Protein AF-A0A6A5AI79-F1 (afdb_monomer)

Secondary structure (DSSP, 8-state):
----HHHHHHHHHHTTT--HHHH--STTS-TT-SEEEE--S-HHHHHHHHHH-SS--EEEEEEEEESSHHHHHHHHHT-TTHHHHHT-TT--EEEEEEEES----HHHHHHHHHTTTTT----SPB-SSS-SEEEEEEEE--S-TT--S-SEEEEEEEEE-TTTTTT--S--EEEE-

Radius of gyration: 16.08 Å; Cα contacts (8 Å, |Δi|>4): 317; chains: 1; bounding box: 39×40×37 Å

Organism: Aphanomyces astaci (NCBI:txid112090)

InterPro domains:
  IPR059073 tRNA (guanine(10)-N(2))-methyltransferase TRMT11, N-terminal domain [PF25904] (3-163)

Structure (mmCIF, N/CA/C/O backbone):
data_AF-A0A6A5AI79-F1
#
_entry.id   AF-A0A6A5AI79-F1
#
loop_
_atom_site.group_PDB
_atom_site.id
_atom_site.type_symbol
_atom_site.label_atom_id
_atom_site.label_alt_id
_atom_site.label_comp_id
_atom_site.label_asym_id
_atom_site.label_entity_id
_atom_site.label_seq_id
_atom_site.pdbx_PDB_ins_code
_atom_site.Cartn_x
_atom_site.Cartn_y
_atom_site.Cartn_z
_atom_site.occupancy
_atom_site.B_iso_or_equiv
_atom_site.auth_seq_id
_atom_site.auth_comp_id
_atom_site.auth_asym_id
_atom_site.auth_atom_id
_atom_site.pdbx_PDB_model_num
ATOM 1 N N . MET A 1 1 ? 16.981 18.450 -12.333 1.00 40.75 1 MET A N 1
ATOM 2 C CA . MET A 1 1 ? 17.122 17.591 -11.1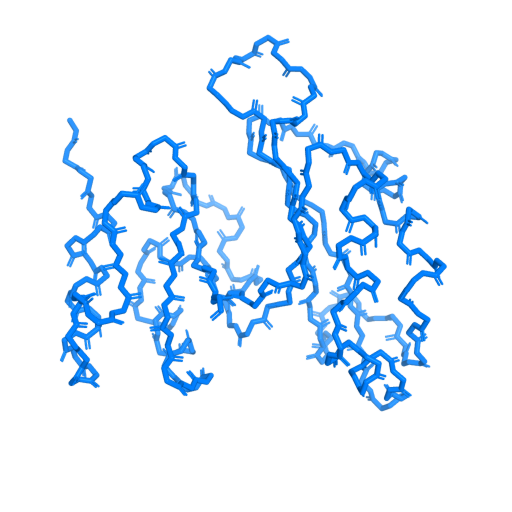39 1.00 40.75 1 MET A CA 1
ATOM 3 C C . MET A 1 1 ? 17.048 16.162 -11.648 1.00 40.75 1 MET A C 1
ATOM 5 O O . MET A 1 1 ? 16.046 15.839 -12.269 1.00 40.75 1 MET A O 1
ATOM 9 N N . GLN A 1 2 ? 18.131 15.382 -11.572 1.00 49.12 2 GLN A N 1
ATOM 10 C CA . GLN A 1 2 ? 18.089 13.986 -12.024 1.00 49.12 2 GLN A CA 1
ATOM 11 C C . GLN A 1 2 ? 17.173 13.206 -11.083 1.00 49.12 2 GLN A C 1
ATOM 13 O O . GLN A 1 2 ? 17.305 13.327 -9.865 1.00 49.12 2 GLN A O 1
ATOM 18 N N . ASP A 1 3 ? 16.222 12.463 -11.643 1.00 69.88 3 ASP A N 1
ATOM 19 C CA . ASP A 1 3 ? 15.373 11.589 -10.848 1.00 69.88 3 ASP A CA 1
ATOM 20 C C . ASP A 1 3 ? 16.131 10.285 -10.573 1.00 69.88 3 ASP A C 1
ATOM 22 O O . ASP A 1 3 ? 16.294 9.436 -11.453 1.00 69.88 3 ASP A O 1
ATOM 26 N N . PHE A 1 4 ? 16.649 10.169 -9.352 1.00 83.12 4 PHE A N 1
ATOM 27 C CA . PHE A 1 4 ? 17.461 9.039 -8.908 1.00 83.12 4 PHE A CA 1
ATOM 28 C C . PHE A 1 4 ? 16.636 7.793 -8.560 1.00 83.12 4 PHE A C 1
ATOM 30 O O . PHE A 1 4 ? 17.226 6.736 -8.342 1.00 83.12 4 PHE A O 1
ATOM 37 N N . ARG A 1 5 ? 15.294 7.873 -8.550 1.00 84.38 5 ARG A N 1
ATOM 38 C CA . ARG A 1 5 ? 14.442 6.746 -8.136 1.00 84.38 5 ARG A CA 1
ATOM 39 C C . ARG A 1 5 ? 14.540 5.559 -9.091 1.00 84.38 5 ARG A C 1
ATOM 41 O O . ARG A 1 5 ? 14.576 4.419 -8.651 1.00 84.38 5 ARG A O 1
ATOM 48 N N . PHE A 1 6 ? 14.605 5.830 -10.396 1.00 89.62 6 PHE A N 1
ATOM 49 C CA . PHE A 1 6 ? 14.650 4.780 -11.411 1.00 89.62 6 PHE A CA 1
ATOM 50 C C . PHE A 1 6 ? 16.031 4.137 -11.524 1.00 89.62 6 PHE A C 1
ATOM 52 O O . PHE A 1 6 ? 16.081 2.920 -11.450 1.00 89.62 6 PHE A O 1
ATOM 59 N N . PRO A 1 7 ? 17.148 4.891 -11.595 1.00 91.75 7 PRO A N 1
ATOM 60 C CA . PRO A 1 7 ? 18.471 4.273 -11.545 1.00 91.75 7 PRO A CA 1
ATOM 61 C C . PRO A 1 7 ? 18.710 3.431 -10.283 1.00 91.75 7 PRO A C 1
ATOM 63 O O . PRO A 1 7 ? 19.336 2.378 -10.367 1.00 91.75 7 PRO A O 1
ATOM 66 N N . GLU A 1 8 ? 18.211 3.866 -9.117 1.00 91.25 8 GLU A N 1
ATOM 67 C CA . GLU A 1 8 ? 18.287 3.051 -7.899 1.00 91.25 8 GLU A CA 1
ATOM 68 C C . GLU A 1 8 ? 17.444 1.776 -8.025 1.00 91.25 8 GLU A C 1
ATOM 70 O O . GLU A 1 8 ? 17.943 0.687 -7.744 1.00 91.25 8 GLU A O 1
ATOM 75 N N . LEU A 1 9 ? 16.189 1.893 -8.469 1.00 91.12 9 LEU A N 1
ATOM 76 C CA . LEU A 1 9 ? 15.311 0.740 -8.657 1.00 91.12 9 LEU A CA 1
ATOM 77 C C . LEU A 1 9 ? 15.890 -0.260 -9.671 1.00 91.12 9 LEU A C 1
ATOM 79 O O . LEU A 1 9 ? 15.908 -1.453 -9.385 1.00 91.12 9 LEU A O 1
ATOM 83 N N . ASP A 1 10 ? 16.424 0.216 -10.796 1.00 93.69 10 ASP A N 1
ATOM 84 C CA . ASP A 1 10 ? 17.074 -0.603 -11.825 1.00 93.69 10 ASP A CA 1
ATOM 85 C C . ASP A 1 10 ? 18.236 -1.409 -11.238 1.00 93.69 10 ASP A C 1
ATOM 87 O O . ASP A 1 10 ? 18.339 -2.621 -11.454 1.00 93.69 10 ASP A O 1
ATOM 91 N N . ALA A 1 11 ? 19.090 -0.754 -10.444 1.00 94.12 11 ALA A N 1
ATOM 92 C CA . ALA A 1 11 ? 20.205 -1.409 -9.773 1.00 94.12 11 ALA A CA 1
ATOM 93 C C . ALA A 1 11 ? 19.717 -2.484 -8.791 1.00 94.12 11 ALA A C 1
ATOM 95 O O . ALA A 1 11 ? 20.232 -3.602 -8.800 1.00 94.12 11 ALA A O 1
ATOM 96 N N . LEU A 1 12 ? 18.702 -2.179 -7.978 1.00 93.88 12 LEU A N 1
ATOM 97 C CA . LEU A 1 12 ? 18.151 -3.123 -7.007 1.00 93.88 12 LEU A CA 1
ATOM 98 C C . LEU A 1 12 ? 17.486 -4.332 -7.672 1.00 93.88 12 LEU A C 1
ATOM 100 O O . LEU A 1 12 ? 17.684 -5.447 -7.202 1.00 93.88 12 LEU A O 1
ATOM 104 N N . LEU A 1 13 ? 16.735 -4.133 -8.758 1.00 94.31 13 LEU A N 1
ATOM 105 C CA . LEU A 1 13 ? 16.108 -5.220 -9.516 1.00 94.31 13 LEU A CA 1
ATOM 106 C C . LEU A 1 13 ? 17.165 -6.118 -10.165 1.00 94.31 13 LEU A C 1
ATOM 108 O O . LEU A 1 13 ? 17.104 -7.340 -10.028 1.00 94.31 13 LEU A O 1
ATOM 112 N N . THR A 1 14 ? 18.190 -5.513 -10.769 1.00 95.38 14 THR A N 1
ATOM 113 C CA . THR A 1 14 ? 19.307 -6.248 -11.380 1.00 95.38 14 THR A CA 1
ATOM 114 C C . THR A 1 14 ? 20.063 -7.089 -10.347 1.00 95.38 14 THR A C 1
ATOM 116 O O . THR A 1 14 ? 20.453 -8.215 -10.638 1.00 95.38 14 THR A O 1
ATOM 119 N N . MET A 1 15 ? 20.228 -6.598 -9.111 1.00 95.31 15 MET A N 1
ATOM 120 C CA . MET A 1 15 ? 20.838 -7.367 -8.010 1.00 95.31 15 MET A CA 1
ATOM 121 C C . MET A 1 15 ? 20.043 -8.618 -7.605 1.00 95.31 15 MET A C 1
ATOM 123 O O . MET A 1 15 ? 20.565 -9.445 -6.858 1.00 95.31 15 MET A O 1
ATOM 127 N N . GLN A 1 16 ? 18.790 -8.737 -8.043 1.00 94.00 16 GLN A N 1
ATOM 128 C CA . GLN A 1 16 ? 17.923 -9.891 -7.807 1.00 94.00 16 GLN A CA 1
ATOM 129 C C . GLN A 1 16 ? 17.692 -10.717 -9.078 1.00 94.00 16 GLN A C 1
ATOM 131 O O . GLN A 1 16 ? 16.736 -11.488 -9.129 1.00 94.00 16 GLN A O 1
ATOM 136 N N . ASP A 1 17 ? 18.521 -10.515 -10.107 1.00 94.56 17 ASP A N 1
ATOM 137 C CA . ASP A 1 17 ? 18.395 -11.147 -11.424 1.00 94.56 17 ASP A CA 1
ATOM 138 C C . ASP A 1 17 ? 17.049 -10.849 -12.119 1.00 94.56 17 ASP A C 1
ATOM 140 O O . ASP A 1 17 ? 16.585 -11.607 -12.974 1.00 94.56 17 ASP A O 1
ATOM 144 N N . LEU A 1 18 ? 16.414 -9.722 -11.770 1.00 94.88 18 LEU A N 1
ATOM 145 C CA . LEU A 1 18 ? 15.199 -9.233 -12.414 1.00 94.88 18 LEU A CA 1
ATOM 146 C C . LEU A 1 18 ? 15.534 -8.184 -13.470 1.00 94.88 18 LEU A C 1
ATOM 148 O O . LEU A 1 18 ? 16.369 -7.303 -13.259 1.00 94.88 18 LEU A O 1
ATOM 152 N N . LYS A 1 19 ? 14.822 -8.241 -14.595 1.00 94.50 19 LYS A N 1
ATOM 153 C CA . LYS A 1 19 ? 14.905 -7.223 -15.639 1.00 94.50 19 LYS A CA 1
ATOM 154 C C . LYS A 1 19 ? 13.960 -6.064 -15.315 1.00 94.50 19 LYS A C 1
ATOM 156 O O . LYS A 1 19 ? 12.766 -6.315 -15.118 1.00 94.50 19 LYS A O 1
ATOM 161 N N . PRO A 1 20 ? 14.443 -4.811 -15.258 1.00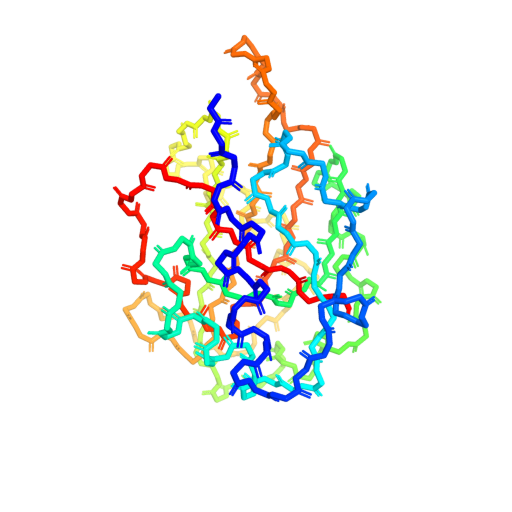 93.06 20 PRO A N 1
ATOM 162 C CA . PRO A 1 20 ? 13.594 -3.656 -14.977 1.00 93.06 20 PRO A CA 1
ATOM 163 C C . PRO A 1 20 ? 12.376 -3.535 -15.893 1.00 93.06 20 PRO A C 1
ATOM 165 O O . PRO A 1 20 ? 11.280 -3.259 -15.410 1.00 93.06 20 PRO A O 1
ATOM 168 N N . GLU A 1 21 ? 12.541 -3.824 -17.184 1.00 92.12 21 GLU A N 1
ATOM 169 C CA . GLU A 1 21 ? 11.471 -3.782 -18.184 1.00 92.12 21 GLU A CA 1
ATOM 170 C C . GLU A 1 21 ? 10.333 -4.783 -17.928 1.00 92.12 21 GLU A C 1
ATOM 172 O O . GLU A 1 21 ? 9.192 -4.516 -18.302 1.00 92.12 21 GLU A O 1
ATOM 177 N N . ASP A 1 22 ? 10.615 -5.895 -17.242 1.00 92.62 22 ASP A N 1
ATOM 178 C CA . ASP A 1 22 ? 9.606 -6.884 -16.842 1.00 92.62 22 ASP A CA 1
ATOM 179 C C . ASP A 1 22 ? 8.897 -6.478 -15.537 1.00 92.62 22 ASP A C 1
ATOM 181 O O . ASP A 1 22 ? 7.818 -6.985 -15.212 1.00 92.62 22 ASP A O 1
ATOM 185 N N . CYS A 1 23 ? 9.510 -5.567 -14.775 1.00 90.56 23 CYS A N 1
ATOM 186 C CA . CYS A 1 23 ? 9.051 -5.158 -13.455 1.00 90.56 23 CYS A CA 1
ATOM 187 C C . CYS A 1 23 ? 8.272 -3.844 -13.485 1.00 90.56 23 CYS A C 1
ATOM 189 O O . CYS A 1 23 ? 7.359 -3.679 -12.686 1.00 90.56 23 CYS A O 1
ATOM 191 N N . TYR A 1 24 ? 8.601 -2.882 -14.346 1.00 91.81 24 TYR A N 1
ATOM 192 C CA . TYR A 1 24 ? 7.862 -1.621 -14.404 1.00 91.81 24 TYR A CA 1
ATOM 193 C C . TYR A 1 24 ? 7.993 -0.917 -15.757 1.00 91.81 24 TYR A C 1
ATOM 195 O O . TYR A 1 24 ? 8.933 -1.134 -16.516 1.00 91.81 24 TYR A O 1
ATOM 203 N N . THR A 1 25 ? 7.066 0.001 -16.037 1.00 88.25 25 THR A N 1
ATOM 204 C CA . THR A 1 25 ? 7.140 0.895 -17.201 1.00 88.25 25 THR A CA 1
ATOM 205 C C . THR A 1 25 ? 7.160 2.353 -16.758 1.00 88.25 25 THR A C 1
ATOM 207 O O . THR A 1 25 ? 6.586 2.713 -15.730 1.00 88.25 25 THR A O 1
ATOM 210 N N . ARG A 1 26 ? 7.822 3.230 -17.522 1.00 84.62 26 ARG A N 1
ATOM 211 C CA . ARG A 1 26 ? 7.856 4.673 -17.211 1.00 84.62 26 ARG A CA 1
ATOM 212 C C . ARG A 1 26 ? 6.511 5.359 -17.451 1.00 84.62 26 ARG A C 1
ATOM 214 O O . ARG A 1 26 ? 6.211 6.339 -16.781 1.00 84.62 26 ARG A O 1
ATOM 221 N N . GLU A 1 27 ? 5.697 4.825 -18.357 1.00 85.25 27 GLU A N 1
ATOM 222 C CA . GLU A 1 27 ? 4.363 5.348 -18.679 1.00 85.25 27 GLU A CA 1
ATOM 223 C C . GLU A 1 27 ? 3.403 5.247 -17.488 1.00 85.25 27 GLU A C 1
ATOM 225 O O . GLU A 1 27 ? 2.703 6.206 -17.175 1.00 85.25 27 GLU A O 1
ATOM 230 N N . LEU A 1 28 ? 3.436 4.123 -16.763 1.00 81.00 28 LEU A N 1
ATOM 231 C CA . LEU A 1 28 ? 2.655 3.929 -15.535 1.00 81.00 28 LEU A CA 1
ATOM 232 C C . LEU A 1 28 ? 3.257 4.649 -14.321 1.00 81.00 28 LEU A C 1
ATOM 234 O O . LEU A 1 28 ? 2.652 4.683 -13.253 1.00 81.00 28 LEU A O 1
ATOM 238 N N . ASN A 1 29 ? 4.446 5.233 -14.476 1.00 83.94 29 ASN A N 1
ATOM 239 C CA . ASN A 1 29 ? 5.234 5.812 -13.398 1.00 83.94 29 ASN A CA 1
ATOM 240 C C . ASN A 1 29 ? 5.690 7.238 -13.735 1.00 83.94 29 ASN A C 1
ATOM 242 O O . ASN A 1 29 ? 6.898 7.502 -13.799 1.00 83.94 29 ASN A O 1
ATOM 246 N N . PRO A 1 30 ? 4.755 8.186 -13.928 1.00 81.56 30 PRO A N 1
ATOM 247 C CA . PRO A 1 30 ? 5.115 9.573 -14.189 1.00 81.56 30 PRO A CA 1
ATOM 248 C C . PRO A 1 30 ? 5.924 10.148 -13.021 1.00 81.56 30 PRO A C 1
ATOM 250 O O . PRO A 1 30 ? 5.715 9.785 -11.863 1.00 81.56 30 PRO A O 1
ATOM 253 N N . LEU A 1 31 ? 6.843 11.070 -13.319 1.00 76.94 31 LEU A N 1
ATOM 254 C CA . LEU A 1 31 ? 7.715 11.698 -12.310 1.00 76.94 31 LEU A CA 1
ATOM 255 C C . LEU A 1 31 ? 6.940 12.534 -11.283 1.00 76.94 31 LEU A C 1
ATOM 257 O O . LEU A 1 31 ? 7.437 12.788 -10.192 1.00 76.94 31 LEU A O 1
ATOM 261 N N . SER A 1 32 ? 5.727 12.965 -11.630 1.00 74.00 32 SER A N 1
ATOM 262 C CA . SER A 1 32 ? 4.826 13.665 -10.715 1.00 74.00 32 SER A CA 1
ATOM 263 C C . SER A 1 32 ? 4.225 12.746 -9.652 1.00 74.00 32 SER A C 1
ATOM 265 O O . SER A 1 32 ? 3.766 13.246 -8.632 1.00 74.00 32 SER A O 1
ATOM 267 N N . SER A 1 33 ? 4.217 11.426 -9.878 1.00 77.19 33 SER A N 1
ATOM 268 C CA . SER A 1 33 ? 3.672 10.462 -8.927 1.00 77.19 33 SER A CA 1
ATOM 269 C C . SER A 1 33 ? 4.708 10.141 -7.845 1.00 77.19 33 SER A C 1
ATOM 271 O O . SER A 1 33 ? 5.814 9.688 -8.169 1.00 77.19 33 SER A O 1
ATOM 273 N N . PRO A 1 34 ? 4.354 10.276 -6.556 1.00 74.06 34 PRO A N 1
ATOM 274 C CA . PRO A 1 34 ? 5.223 9.868 -5.455 1.00 74.06 34 PRO A CA 1
ATOM 275 C C . PRO A 1 34 ? 5.372 8.342 -5.354 1.00 74.06 34 PRO A C 1
ATOM 277 O O . PRO A 1 34 ? 6.251 7.858 -4.634 1.00 74.06 34 PRO A O 1
ATOM 280 N N . LEU A 1 35 ? 4.535 7.606 -6.089 1.00 82.75 35 LEU A N 1
ATOM 281 C CA . LEU A 1 35 ? 4.470 6.156 -6.119 1.00 82.75 35 LEU A CA 1
ATOM 282 C C . LEU A 1 35 ? 5.119 5.587 -7.379 1.00 82.75 35 LEU A C 1
ATOM 284 O O . LEU A 1 35 ? 5.086 6.214 -8.447 1.00 82.75 35 LEU A O 1
ATOM 288 N N . VAL A 1 36 ? 5.680 4.384 -7.247 1.00 87.06 36 VAL A N 1
ATOM 289 C CA . VAL A 1 36 ? 6.136 3.567 -8.376 1.00 87.06 36 VAL A CA 1
ATOM 290 C C . VAL A 1 36 ? 5.373 2.243 -8.393 1.00 87.06 36 VAL A C 1
ATOM 292 O O . VAL A 1 36 ? 5.529 1.413 -7.503 1.00 87.06 36 VAL A O 1
ATOM 295 N N . HIS A 1 37 ? 4.575 2.022 -9.425 1.00 88.19 37 HIS A N 1
ATOM 296 C CA . HIS A 1 37 ? 3.979 0.741 -9.763 1.00 88.19 37 HIS A CA 1
ATOM 297 C C . HIS A 1 37 ? 5.056 -0.222 -10.257 1.00 88.19 37 HIS A C 1
ATOM 299 O O . HIS A 1 37 ? 5.748 0.061 -11.240 1.00 88.19 37 HIS A O 1
ATOM 305 N N . VAL A 1 38 ? 5.173 -1.357 -9.578 1.00 90.19 38 VAL A N 1
ATOM 306 C CA . VAL A 1 38 ? 6.112 -2.434 -9.877 1.00 90.19 38 VAL A CA 1
ATOM 307 C C . VAL A 1 38 ? 5.386 -3.774 -9.872 1.00 90.19 38 VAL A C 1
ATOM 309 O O . VAL A 1 38 ? 4.477 -4.013 -9.088 1.00 90.19 38 VAL A O 1
ATOM 312 N N . LYS A 1 39 ? 5.826 -4.697 -10.711 1.00 90.31 39 LYS A N 1
ATOM 313 C CA . LYS A 1 39 ? 5.412 -6.090 -10.723 1.00 90.31 39 LYS A CA 1
ATOM 314 C C . LYS A 1 39 ? 6.571 -6.920 -10.202 1.00 90.31 39 LYS A C 1
ATOM 316 O O . LYS A 1 39 ? 7.633 -6.968 -10.812 1.00 90.31 39 LYS A O 1
ATOM 321 N N . LEU A 1 40 ? 6.366 -7.559 -9.054 1.00 90.31 40 LEU A N 1
ATOM 322 C CA . LEU A 1 40 ? 7.390 -8.370 -8.400 1.00 90.31 40 LEU A CA 1
ATOM 323 C C . LEU A 1 40 ? 6.961 -9.842 -8.345 1.00 90.31 40 LEU A C 1
ATOM 325 O O . LEU A 1 40 ? 5.785 -10.114 -8.077 1.00 90.31 40 LEU A O 1
ATOM 329 N N . PRO A 1 41 ? 7.889 -10.800 -8.535 1.00 88.19 41 PRO A N 1
ATOM 330 C CA . PRO A 1 41 ? 7.553 -12.225 -8.522 1.00 88.19 41 PRO A CA 1
ATOM 331 C C . PRO A 1 41 ? 7.106 -12.745 -7.151 1.00 88.19 41 PRO A C 1
ATOM 333 O O . PRO A 1 41 ? 6.335 -13.698 -7.072 1.00 88.19 41 PRO A O 1
ATOM 336 N N . SER A 1 42 ? 7.600 -12.155 -6.057 1.00 88.94 42 SER A N 1
ATOM 337 C CA . SER A 1 42 ? 7.274 -12.593 -4.696 1.00 88.94 42 SER A CA 1
ATOM 338 C C . SER A 1 42 ? 7.502 -11.501 -3.648 1.00 88.94 42 SER A C 1
ATOM 340 O O . SER A 1 42 ? 8.237 -10.538 -3.878 1.00 88.94 42 SER A O 1
ATOM 342 N N . GLU A 1 43 ? 6.933 -11.686 -2.453 1.00 87.50 43 GLU A N 1
ATOM 343 C CA . GLU A 1 43 ? 7.151 -10.789 -1.309 1.00 87.50 43 GLU A CA 1
ATOM 344 C C . GLU A 1 43 ? 8.621 -10.712 -0.868 1.00 87.50 43 GLU A C 1
ATOM 346 O O . GLU A 1 43 ? 9.056 -9.696 -0.328 1.00 87.50 43 GLU A O 1
ATOM 351 N N . THR A 1 44 ? 9.415 -11.759 -1.107 1.00 90.06 44 THR A N 1
ATOM 352 C CA . THR A 1 44 ? 10.855 -11.746 -0.807 1.00 90.06 44 THR A CA 1
ATOM 353 C C . THR A 1 44 ? 11.573 -10.656 -1.601 1.00 90.06 44 THR A C 1
ATOM 355 O O . THR A 1 44 ? 12.441 -9.972 -1.057 1.00 90.06 44 THR A O 1
ATOM 358 N N . HIS A 1 45 ? 11.163 -10.427 -2.854 1.00 91.25 45 HIS A N 1
ATOM 359 C CA . HIS A 1 45 ? 11.706 -9.344 -3.672 1.00 91.25 45 HIS A CA 1
ATOM 360 C C . HIS A 1 45 ? 11.302 -7.976 -3.117 1.00 91.25 45 HIS A C 1
ATOM 362 O O . HIS A 1 45 ? 12.158 -7.123 -2.904 1.00 91.25 45 HIS A O 1
ATOM 368 N N . ALA A 1 46 ? 10.031 -7.804 -2.747 1.00 89.94 46 ALA A N 1
ATOM 369 C CA . ALA A 1 46 ? 9.547 -6.586 -2.093 1.00 89.94 46 ALA A CA 1
ATOM 370 C C . ALA A 1 46 ? 10.338 -6.248 -0.812 1.00 89.94 46 ALA A C 1
ATOM 372 O O . ALA A 1 46 ? 10.751 -5.104 -0.600 1.00 89.94 46 ALA A O 1
ATOM 373 N N . LYS A 1 47 ? 10.610 -7.256 0.027 1.00 88.94 47 LYS A N 1
ATOM 374 C CA . LYS A 1 47 ? 11.410 -7.098 1.251 1.00 88.94 47 LYS A CA 1
ATOM 375 C C . LYS A 1 47 ? 12.845 -6.677 0.951 1.00 88.94 47 LYS A C 1
ATOM 377 O O . LYS A 1 47 ? 13.359 -5.796 1.637 1.00 88.94 47 LYS A O 1
ATOM 382 N N . PHE A 1 48 ? 13.471 -7.253 -0.073 1.00 90.81 48 PHE A N 1
ATOM 383 C CA . PHE A 1 48 ? 14.822 -6.872 -0.485 1.00 90.81 48 PHE A CA 1
ATOM 384 C C . PHE A 1 48 ? 14.895 -5.405 -0.921 1.00 90.81 48 PHE A C 1
ATOM 386 O O . PHE A 1 48 ? 15.754 -4.672 -0.425 1.00 90.81 48 PHE A O 1
ATOM 393 N N . LEU A 1 49 ? 13.959 -4.956 -1.769 1.00 89.81 49 LEU A N 1
ATOM 394 C CA . LEU A 1 49 ? 13.901 -3.564 -2.229 1.00 89.81 49 LEU A CA 1
ATOM 395 C C . LEU A 1 49 ? 13.805 -2.591 -1.051 1.00 89.81 49 LEU A C 1
ATOM 397 O O . LEU A 1 49 ? 14.572 -1.637 -0.972 1.00 89.81 49 LEU A O 1
ATOM 401 N N . SER A 1 50 ? 12.928 -2.872 -0.085 1.00 87.25 50 SER A N 1
ATOM 402 C CA . SER A 1 50 ? 12.789 -2.037 1.113 1.00 87.25 50 SER A CA 1
ATOM 403 C C . SER A 1 50 ? 14.018 -2.050 2.030 1.00 87.25 50 SER A C 1
ATOM 405 O O . SER A 1 50 ? 14.224 -1.089 2.769 1.00 87.25 50 SER A O 1
ATOM 407 N N . GLN A 1 51 ? 14.791 -3.136 2.066 1.00 86.94 51 GLN A N 1
ATOM 408 C CA . GLN A 1 51 ? 15.962 -3.253 2.942 1.00 86.94 51 GLN A CA 1
ATOM 409 C C . GLN A 1 51 ? 17.216 -2.603 2.352 1.00 86.94 51 GLN A C 1
ATOM 411 O O . GLN A 1 51 ? 18.101 -2.204 3.108 1.00 86.94 51 GLN A O 1
ATOM 416 N N . ARG A 1 52 ? 17.321 -2.553 1.021 1.00 87.56 52 ARG A N 1
ATOM 417 C CA . ARG A 1 52 ? 18.511 -2.079 0.302 1.00 87.56 52 ARG A CA 1
ATOM 418 C C . ARG A 1 52 ? 18.322 -0.711 -0.348 1.00 87.56 52 ARG A C 1
ATOM 420 O O . ARG A 1 52 ? 19.315 -0.017 -0.538 1.00 87.56 52 ARG A O 1
ATOM 427 N N . GLY A 1 53 ? 17.087 -0.330 -0.665 1.00 84.56 53 GLY A N 1
ATOM 428 C CA . GLY A 1 53 ? 16.769 0.970 -1.241 1.00 84.56 53 GLY A CA 1
ATOM 429 C C . GLY A 1 53 ? 16.850 2.093 -0.216 1.00 84.56 53 GLY A C 1
ATOM 430 O O . GLY A 1 53 ? 16.303 2.006 0.881 1.00 84.56 53 GLY A O 1
ATOM 431 N N . ILE A 1 54 ? 17.529 3.166 -0.597 1.00 82.56 54 ILE A N 1
ATOM 432 C CA . ILE A 1 54 ? 17.652 4.404 0.167 1.00 82.56 54 ILE A CA 1
ATOM 433 C C . ILE A 1 54 ? 16.438 5.300 -0.096 1.00 82.56 54 ILE A C 1
ATOM 435 O O . ILE A 1 54 ? 15.971 5.972 0.829 1.00 82.56 54 ILE A O 1
ATOM 439 N N . LEU A 1 55 ? 15.915 5.322 -1.330 1.00 80.94 55 LEU A N 1
ATOM 440 C CA . LEU A 1 55 ? 14.707 6.084 -1.671 1.00 80.94 55 LEU A CA 1
ATOM 441 C C . LEU A 1 55 ? 13.425 5.263 -1.465 1.00 80.94 55 LEU A C 1
ATOM 443 O O . LEU A 1 55 ? 12.358 5.842 -1.282 1.00 80.94 55 LEU A O 1
ATOM 447 N N . VAL A 1 56 ? 13.517 3.931 -1.411 1.00 82.19 56 VAL A N 1
ATOM 448 C CA . VAL A 1 56 ? 12.369 3.048 -1.146 1.00 82.19 56 VAL A CA 1
ATOM 449 C C . VAL A 1 56 ? 11.957 3.144 0.322 1.00 82.19 56 VAL A C 1
ATOM 451 O O . VAL A 1 56 ? 12.633 2.618 1.208 1.00 82.19 56 VAL A O 1
ATOM 454 N N . LYS A 1 57 ? 10.817 3.778 0.610 1.00 78.62 57 LYS A N 1
ATOM 455 C CA . LYS A 1 57 ? 10.314 3.863 1.986 1.00 78.62 57 LYS A CA 1
ATOM 456 C C . LYS A 1 57 ? 9.521 2.645 2.403 1.00 78.62 57 LYS A C 1
ATOM 458 O O . LYS A 1 57 ? 9.666 2.212 3.544 1.00 78.62 57 LYS A O 1
ATOM 463 N N . GLY A 1 58 ? 8.742 2.094 1.485 1.00 86.12 58 GLY A N 1
ATOM 464 C CA . GLY A 1 58 ? 7.981 0.878 1.689 1.00 86.12 58 GLY A CA 1
ATOM 465 C C . GLY A 1 58 ? 7.596 0.232 0.368 1.00 86.12 58 GLY A C 1
ATOM 466 O O . GLY A 1 58 ? 7.635 0.858 -0.693 1.00 86.12 58 GLY A O 1
ATOM 467 N N . VAL A 1 59 ? 7.237 -1.043 0.458 1.00 90.19 59 VAL A N 1
ATOM 468 C CA . VAL A 1 59 ? 6.634 -1.789 -0.643 1.00 90.19 59 VAL A CA 1
ATOM 469 C C . VAL A 1 59 ? 5.279 -2.281 -0.182 1.00 90.19 59 VAL A C 1
ATOM 471 O O . VAL A 1 59 ? 5.166 -2.894 0.883 1.00 90.19 59 VAL A O 1
ATOM 474 N N . TYR A 1 60 ? 4.266 -2.002 -0.987 1.00 91.25 60 TYR A N 1
ATOM 475 C CA . TYR A 1 60 ? 2.875 -2.234 -0.655 1.00 91.25 60 TYR A CA 1
ATOM 476 C C . TYR A 1 60 ? 2.195 -3.058 -1.735 1.00 91.25 60 TYR A C 1
ATOM 478 O O . TYR A 1 60 ? 2.540 -2.976 -2.908 1.00 91.25 60 TYR A O 1
ATOM 486 N N . GLU A 1 61 ? 1.205 -3.829 -1.329 1.00 91.50 61 GLU A N 1
ATOM 487 C CA . GLU A 1 61 ? 0.210 -4.433 -2.199 1.00 91.50 61 GLU A CA 1
ATOM 488 C C . GLU A 1 61 ? -1.006 -3.511 -2.271 1.00 91.50 61 GLU A C 1
ATOM 490 O O . GLU A 1 61 ? -1.453 -2.986 -1.246 1.00 91.50 61 GLU A O 1
ATOM 495 N N . VAL A 1 62 ? -1.521 -3.292 -3.479 1.00 91.94 62 VAL A N 1
ATOM 496 C CA . VAL A 1 62 ? -2.682 -2.427 -3.694 1.00 91.94 62 VAL A CA 1
ATOM 497 C C . VAL A 1 62 ? -3.950 -3.254 -3.568 1.00 91.94 62 VAL A C 1
ATOM 499 O O . VAL A 1 62 ? -4.183 -4.150 -4.369 1.00 91.94 62 VAL A O 1
ATOM 502 N N . TRP A 1 63 ? -4.784 -2.936 -2.580 1.00 94.31 63 TRP A N 1
ATOM 503 C CA . TRP A 1 63 ? -6.107 -3.558 -2.441 1.00 94.31 63 TRP A CA 1
ATOM 504 C C . TRP A 1 63 ? -7.187 -2.762 -3.167 1.00 94.31 63 TRP A C 1
ATOM 506 O O . TRP A 1 63 ? -8.202 -3.313 -3.567 1.00 94.31 63 TRP A O 1
ATOM 516 N N . GLY A 1 64 ? -6.978 -1.462 -3.360 1.00 93.56 64 GLY A N 1
ATOM 517 C CA . GLY A 1 64 ? -7.890 -0.649 -4.149 1.00 93.56 64 GLY A CA 1
ATOM 518 C C . GLY A 1 64 ? -7.380 0.763 -4.380 1.00 93.56 64 GLY A C 1
ATOM 519 O O . GLY A 1 64 ? -6.477 1.244 -3.687 1.00 93.56 64 GLY A O 1
ATOM 520 N N . HIS A 1 65 ? -7.979 1.433 -5.361 1.00 93.88 65 HIS A N 1
ATOM 521 C CA . HIS A 1 65 ? -7.720 2.837 -5.660 1.00 93.88 65 HIS A CA 1
ATOM 522 C C . HIS A 1 65 ? -8.999 3.555 -6.111 1.00 93.88 65 HIS A C 1
ATOM 524 O O . HIS A 1 65 ? -9.895 2.954 -6.697 1.00 93.88 65 HIS A O 1
ATOM 530 N N . GLY A 1 66 ? -9.081 4.865 -5.888 1.00 93.69 66 GLY A N 1
ATOM 531 C CA . GLY A 1 66 ? -10.235 5.664 -6.297 1.00 93.69 66 GLY A CA 1
ATOM 532 C C . GLY A 1 66 ? -9.956 7.163 -6.285 1.00 93.69 66 GLY A C 1
ATOM 533 O O . GLY A 1 66 ? -8.990 7.621 -5.686 1.00 93.69 66 GLY A O 1
ATOM 534 N N . HIS A 1 67 ? -10.819 7.934 -6.947 1.00 92.94 67 HIS A N 1
ATOM 535 C CA . HIS A 1 67 ? -10.784 9.407 -6.913 1.00 92.94 67 HIS A CA 1
ATOM 536 C C . HIS A 1 67 ? -11.633 9.976 -5.759 1.00 92.94 67 HIS A C 1
ATOM 538 O O . HIS A 1 67 ? -11.571 11.160 -5.449 1.00 92.94 67 HIS A O 1
ATOM 544 N N . THR A 1 68 ? -12.447 9.133 -5.119 1.00 94.62 68 THR A N 1
ATOM 545 C CA . THR A 1 68 ? -13.268 9.459 -3.949 1.00 94.62 68 THR A CA 1
ATOM 546 C C . THR A 1 68 ? -13.229 8.296 -2.963 1.00 94.62 68 THR A C 1
ATOM 548 O O . THR A 1 68 ? -12.944 7.161 -3.349 1.00 94.62 68 THR A O 1
ATOM 551 N N . TYR A 1 69 ? -13.554 8.556 -1.693 1.00 95.25 69 TYR A N 1
ATOM 552 C CA . TYR A 1 69 ? -13.642 7.494 -0.686 1.00 95.25 69 TYR A CA 1
ATOM 553 C C . TYR A 1 69 ? -14.689 6.436 -1.035 1.00 95.25 69 TYR A C 1
ATOM 555 O O . TYR A 1 69 ? -14.425 5.260 -0.831 1.00 95.25 69 TYR A O 1
ATOM 563 N N . ALA A 1 70 ? -15.829 6.825 -1.614 1.00 96.06 70 ALA A N 1
ATOM 564 C CA . ALA A 1 70 ? -16.850 5.873 -2.049 1.00 96.06 70 ALA A CA 1
ATOM 565 C C . ALA A 1 70 ? -16.307 4.908 -3.117 1.00 96.06 70 ALA A C 1
ATOM 567 O O . ALA A 1 70 ? -16.372 3.697 -2.936 1.00 96.06 70 ALA A O 1
ATOM 568 N N . ALA A 1 71 ? -15.673 5.440 -4.170 1.00 96.75 71 ALA A N 1
ATOM 569 C CA . ALA A 1 71 ? -15.078 4.618 -5.225 1.00 96.75 71 ALA A CA 1
ATOM 570 C C . ALA A 1 71 ? -13.928 3.740 -4.701 1.00 96.75 71 ALA A C 1
ATOM 572 O O . ALA A 1 71 ? -13.766 2.600 -5.128 1.00 96.75 71 ALA A O 1
ATOM 573 N N . LEU A 1 72 ? -13.130 4.254 -3.759 1.00 96.94 72 LEU A N 1
ATOM 574 C CA . LEU A 1 72 ? -12.071 3.472 -3.128 1.00 96.94 72 LEU A CA 1
ATOM 575 C C . LEU A 1 72 ? -12.640 2.326 -2.280 1.00 96.94 72 LEU A C 1
ATOM 577 O O . LEU A 1 72 ? -12.118 1.219 -2.341 1.00 96.94 72 LEU A O 1
ATOM 581 N N . VAL A 1 73 ? -13.695 2.572 -1.504 1.00 97.19 73 VAL A N 1
ATOM 582 C CA . VAL A 1 73 ? -14.357 1.545 -0.686 1.00 97.19 73 VAL A CA 1
ATOM 583 C C . VAL A 1 73 ? -14.922 0.433 -1.569 1.00 97.19 73 VAL A C 1
ATOM 585 O O . VAL A 1 73 ? -14.681 -0.731 -1.270 1.00 97.19 73 VAL A O 1
ATOM 588 N N . GLU A 1 74 ? -15.580 0.769 -2.681 1.00 96.88 74 GLU A N 1
ATOM 589 C CA . GLU A 1 74 ? -16.047 -0.218 -3.668 1.00 96.88 74 GLU A CA 1
ATOM 590 C C . GLU A 1 74 ? -14.884 -1.015 -4.277 1.00 96.88 74 GLU A C 1
ATOM 592 O O . GLU A 1 74 ? -14.948 -2.240 -4.373 1.00 96.88 74 GLU A O 1
ATOM 597 N N . SER A 1 75 ? -13.791 -0.336 -4.643 1.00 96.81 75 SER A N 1
ATOM 598 C CA . SER A 1 75 ? -12.595 -0.995 -5.178 1.00 96.81 75 SER A CA 1
ATOM 599 C C . SER A 1 75 ? -11.966 -1.960 -4.174 1.00 96.81 75 SER A C 1
ATOM 601 O O . SER A 1 75 ? -11.521 -3.029 -4.580 1.00 96.81 75 SER A O 1
ATOM 603 N N . VAL A 1 76 ? -11.914 -1.591 -2.891 1.00 96.50 76 VAL A N 1
ATOM 604 C CA . VAL A 1 76 ? -11.416 -2.463 -1.820 1.00 96.50 76 VAL A CA 1
ATOM 605 C C . VAL A 1 76 ? -12.370 -3.626 -1.593 1.00 96.50 76 VAL A C 1
ATOM 607 O O . VAL A 1 76 ? -11.910 -4.745 -1.399 1.00 96.50 76 VAL A O 1
ATOM 610 N N . ASP A 1 77 ? -13.683 -3.402 -1.639 1.00 95.56 77 ASP A N 1
ATOM 611 C CA . ASP A 1 77 ? -14.652 -4.475 -1.424 1.00 95.56 77 ASP A CA 1
ATOM 612 C C . ASP A 1 77 ? -14.590 -5.554 -2.521 1.00 95.56 77 ASP A C 1
ATOM 614 O O . ASP A 1 77 ? -14.766 -6.740 -2.253 1.00 95.56 77 ASP A O 1
ATOM 618 N N . ALA A 1 78 ? -14.239 -5.162 -3.747 1.00 95.19 78 ALA A N 1
ATOM 619 C CA . ALA A 1 78 ? -14.045 -6.079 -4.867 1.00 95.19 78 ALA A CA 1
ATOM 620 C C . ALA A 1 78 ? -12.729 -6.888 -4.812 1.00 95.19 78 ALA A C 1
ATOM 622 O O . ALA A 1 78 ? -12.532 -7.789 -5.634 1.00 95.19 78 ALA A O 1
ATOM 623 N N . PHE A 1 79 ? -11.811 -6.591 -3.884 1.00 94.25 79 PHE A N 1
ATOM 624 C CA . PHE A 1 79 ? -10.524 -7.283 -3.790 1.00 94.25 79 PHE A CA 1
ATOM 625 C C . PHE A 1 79 ? -10.681 -8.678 -3.170 1.00 94.25 79 PHE A C 1
ATOM 627 O O . PHE A 1 79 ? -10.772 -8.831 -1.953 1.00 94.25 79 PHE A O 1
ATOM 634 N N . ALA A 1 80 ? -10.680 -9.708 -4.020 1.00 88.56 80 ALA A N 1
ATOM 635 C CA . ALA A 1 80 ? -11.024 -11.085 -3.653 1.00 88.56 80 ALA A CA 1
ATOM 636 C C . ALA A 1 80 ? -10.160 -11.697 -2.532 1.00 88.56 80 ALA A C 1
ATOM 638 O O . ALA A 1 80 ? -10.631 -12.544 -1.778 1.00 88.56 80 ALA A O 1
ATOM 639 N N . GLU A 1 81 ? -8.896 -11.287 -2.407 1.00 88.75 81 GLU A N 1
ATOM 640 C CA . GLU A 1 81 ? -7.966 -11.865 -1.428 1.00 88.75 81 GLU A CA 1
ATOM 641 C C . GLU A 1 81 ? -8.070 -11.213 -0.036 1.00 88.75 81 GLU A C 1
ATOM 643 O O . GLU A 1 81 ? -7.467 -11.717 0.917 1.00 88.75 81 GLU A O 1
ATOM 648 N N . LYS A 1 82 ? -8.854 -10.129 0.134 1.00 93.38 82 LYS A N 1
ATOM 649 C CA . LYS A 1 82 ? -8.966 -9.445 1.439 1.00 93.38 82 LYS A CA 1
ATOM 650 C C . LYS A 1 82 ? -9.554 -10.350 2.510 1.00 93.38 82 LYS A C 1
ATOM 652 O O . LYS A 1 82 ? -9.102 -10.296 3.650 1.00 93.38 82 LYS A O 1
ATOM 657 N N . ASP A 1 83 ? -10.547 -11.171 2.162 1.00 92.06 83 ASP A N 1
ATOM 658 C CA . ASP A 1 83 ? -11.378 -11.865 3.149 1.00 92.06 83 ASP A CA 1
ATOM 659 C C . ASP A 1 83 ? -10.566 -12.879 3.961 1.00 92.06 83 ASP A C 1
ATOM 661 O O . ASP A 1 83 ? -10.759 -12.996 5.172 1.00 92.06 83 ASP A O 1
ATOM 665 N N . ALA A 1 84 ? -9.588 -13.536 3.327 1.00 91.81 84 ALA A N 1
ATOM 666 C CA . ALA A 1 84 ? -8.652 -14.432 4.003 1.00 91.81 84 ALA A CA 1
ATOM 667 C C . ALA A 1 84 ? -7.765 -13.695 5.021 1.00 91.81 84 ALA A C 1
ATOM 669 O O . ALA A 1 84 ? -7.451 -14.240 6.074 1.00 91.81 84 ALA A O 1
ATOM 670 N N . VAL A 1 85 ? -7.381 -12.451 4.721 1.00 92.75 85 VAL A N 1
ATOM 671 C CA . VAL A 1 85 ? -6.503 -11.640 5.575 1.00 92.75 85 VAL A CA 1
ATOM 672 C C . VAL A 1 85 ? -7.282 -10.984 6.715 1.00 92.75 85 VAL A C 1
ATOM 674 O O . VAL A 1 85 ? -6.821 -10.996 7.853 1.00 92.75 85 VAL A O 1
ATOM 677 N N . VAL A 1 86 ? -8.455 -10.406 6.438 1.00 93.12 86 VAL A N 1
ATOM 678 C CA . VAL A 1 86 ? -9.244 -9.691 7.459 1.00 93.12 86 VAL A CA 1
ATOM 679 C C . VAL A 1 86 ? -9.920 -10.644 8.445 1.00 93.12 86 VAL A C 1
ATOM 681 O O . VAL A 1 86 ? -10.090 -10.287 9.608 1.00 93.12 86 VAL A O 1
ATOM 684 N N . SER A 1 87 ? -10.271 -11.860 8.021 1.00 93.88 87 SER A N 1
ATOM 685 C CA . SER A 1 87 ? -10.974 -12.826 8.878 1.00 93.88 87 SER A CA 1
ATOM 686 C C . SER A 1 87 ? -10.050 -13.591 9.835 1.00 93.88 87 SER A C 1
ATOM 688 O O . SER A 1 87 ? -10.540 -14.296 10.718 1.00 93.88 87 SER A O 1
ATOM 690 N N . ASP A 1 88 ? -8.727 -13.478 9.690 1.00 95.44 88 ASP A N 1
ATOM 691 C CA . ASP A 1 88 ? -7.774 -14.164 10.562 1.00 95.44 88 ASP A CA 1
ATOM 692 C C . ASP A 1 88 ? -7.635 -13.439 11.911 1.00 95.44 88 ASP A C 1
ATOM 694 O O . ASP A 1 88 ? -6.972 -12.408 12.046 1.00 95.44 88 ASP A O 1
ATOM 698 N N . ALA A 1 89 ? -8.252 -14.013 12.944 1.00 95.50 89 ALA A N 1
ATOM 699 C CA . ALA A 1 89 ? -8.235 -13.472 14.300 1.00 95.50 89 ALA A CA 1
ATOM 700 C C . ALA A 1 89 ? -6.853 -13.518 14.981 1.00 95.50 89 ALA A C 1
ATOM 702 O O . ALA A 1 89 ? -6.652 -12.858 16.002 1.00 95.50 89 ALA A O 1
ATOM 703 N N . SER A 1 90 ? -5.898 -14.288 14.446 1.00 95.81 90 SER A N 1
ATOM 704 C CA . SER A 1 90 ? -4.535 -14.361 14.982 1.00 95.81 90 SER A CA 1
ATOM 705 C C . SER A 1 90 ? -3.666 -13.170 14.567 1.00 95.81 90 SER A C 1
ATOM 707 O O . SER A 1 90 ? -2.647 -12.893 15.206 1.00 95.81 90 SER A O 1
ATOM 709 N N . LEU A 1 91 ? -4.072 -12.437 13.524 1.00 95.31 91 LEU A N 1
ATOM 710 C CA . LEU A 1 91 ? -3.303 -11.336 12.962 1.00 95.31 91 LEU A CA 1
ATOM 711 C C . LEU A 1 91 ? -3.708 -10.009 13.601 1.00 95.31 91 LEU A C 1
ATOM 713 O O . LEU A 1 91 ? -4.796 -9.481 13.374 1.00 95.31 91 LEU A O 1
ATOM 717 N N . SER A 1 92 ? -2.799 -9.424 14.379 1.00 96.69 92 SER A N 1
ATOM 718 C CA . SER A 1 92 ? -2.969 -8.048 14.837 1.00 96.69 92 SER A CA 1
ATOM 719 C C . SER A 1 92 ? -2.760 -7.059 13.693 1.00 96.69 92 SER A C 1
ATOM 721 O O . SER A 1 92 ? -1.943 -7.292 12.798 1.00 96.69 92 SER A O 1
ATOM 723 N N . TRP A 1 93 ? -3.471 -5.935 13.709 1.00 96.25 93 TRP A N 1
ATOM 724 C CA . TRP A 1 93 ? -3.453 -5.000 12.585 1.00 96.25 93 TRP A CA 1
ATOM 725 C C . TRP A 1 93 ? -3.506 -3.532 13.008 1.00 96.25 93 TRP A C 1
ATOM 727 O O . TRP A 1 93 ? -3.915 -3.186 14.116 1.00 96.25 93 TRP A O 1
ATOM 737 N N . LYS A 1 94 ? -3.103 -2.648 12.090 1.00 94.94 94 LYS A N 1
ATOM 738 C CA . LYS A 1 94 ? -3.382 -1.208 12.163 1.00 94.94 94 LYS A CA 1
ATOM 739 C C . LYS A 1 94 ? -3.609 -0.614 10.782 1.00 94.94 94 LYS A C 1
ATOM 741 O O . LYS A 1 94 ? -3.025 -1.077 9.804 1.00 94.94 94 LYS A O 1
ATOM 746 N N . ILE A 1 95 ? -4.383 0.468 10.729 1.00 95.31 95 ILE A N 1
ATOM 747 C CA . ILE A 1 95 ? -4.534 1.305 9.534 1.00 95.31 95 ILE A CA 1
ATOM 748 C C . ILE A 1 95 ? -3.901 2.668 9.804 1.00 95.31 95 ILE A C 1
ATOM 750 O O . ILE A 1 95 ? -4.316 3.416 10.695 1.00 95.31 95 ILE A O 1
ATOM 754 N N . GLN A 1 96 ? -2.891 2.998 9.013 1.00 93.19 96 GLN A N 1
ATOM 755 C CA . GLN A 1 96 ? -2.287 4.319 8.965 1.00 93.19 96 GLN A CA 1
ATOM 756 C C . GLN A 1 96 ? -2.960 5.160 7.884 1.00 93.19 96 GLN A C 1
ATOM 758 O O . GLN A 1 96 ? -3.538 4.633 6.937 1.00 93.19 96 GLN A O 1
ATOM 763 N N . VAL A 1 97 ? -2.877 6.476 8.036 1.00 92.62 97 VAL A N 1
ATOM 764 C CA . VAL A 1 97 ? -3.350 7.433 7.036 1.00 92.62 97 VAL A CA 1
ATOM 765 C C . VAL A 1 97 ? -2.217 8.415 6.778 1.00 92.62 97 VAL A C 1
ATOM 767 O O . VAL A 1 97 ? -1.593 8.892 7.733 1.00 92.62 97 VAL A O 1
ATOM 770 N N . ASP A 1 98 ? -1.923 8.671 5.511 1.00 89.62 98 ASP A N 1
ATOM 771 C CA . ASP A 1 98 ? -0.938 9.663 5.089 1.00 89.62 98 ASP A CA 1
ATOM 772 C C . ASP A 1 98 ? -1.417 10.396 3.833 1.00 89.62 98 ASP A C 1
ATOM 774 O O . ASP A 1 98 ? -2.263 9.890 3.092 1.00 89.62 98 ASP A O 1
ATOM 778 N N . ALA A 1 99 ? -0.884 11.594 3.610 1.00 87.56 99 ALA A N 1
ATOM 779 C CA . ALA A 1 99 ? -1.228 12.420 2.461 1.00 87.56 99 ALA A CA 1
ATOM 780 C C . ALA A 1 99 ? 0.017 13.070 1.849 1.00 87.56 99 ALA A C 1
ATOM 782 O O . ALA A 1 99 ? 0.849 13.666 2.538 1.00 87.56 99 ALA A O 1
ATOM 783 N N . PHE A 1 100 ? 0.130 13.002 0.526 1.00 81.81 100 PHE A N 1
ATOM 784 C CA . PHE A 1 100 ? 1.122 13.749 -0.231 1.00 81.81 100 PHE A CA 1
ATOM 785 C C . PHE A 1 100 ? 0.592 15.133 -0.570 1.00 81.81 100 PHE A C 1
ATOM 787 O O . PHE A 1 100 ? -0.346 15.269 -1.341 1.00 81.81 100 PHE A O 1
ATOM 794 N N . GLY A 1 101 ? 1.224 16.161 -0.002 1.00 78.31 101 GLY A N 1
ATOM 795 C CA . GLY A 1 101 ? 0.877 17.564 -0.247 1.00 78.31 101 GLY A CA 1
ATOM 796 C C . GLY A 1 101 ? 0.084 18.221 0.881 1.00 78.31 101 GLY A C 1
ATOM 797 O O . GLY A 1 101 ? -0.000 19.443 0.912 1.00 78.31 101 GLY A O 1
ATOM 798 N N . LEU A 1 102 ? -0.412 17.451 1.857 1.00 83.12 102 LEU A N 1
ATOM 799 C CA . LEU A 1 102 ? -1.156 17.969 3.008 1.00 83.12 102 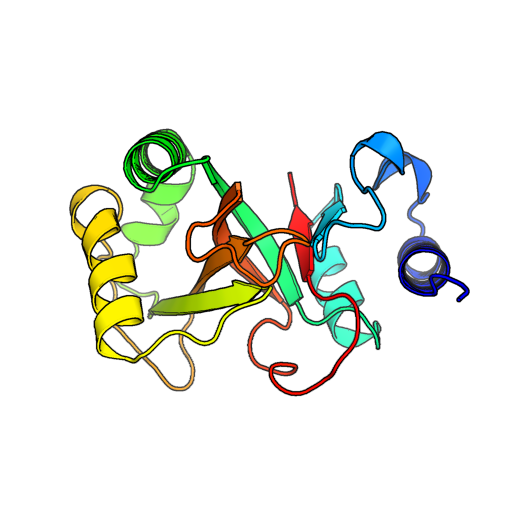LEU A CA 1
ATOM 800 C C . LEU A 1 102 ? -0.767 17.258 4.305 1.00 83.12 102 LEU A C 1
ATOM 802 O O . LEU A 1 102 ? -0.277 16.132 4.306 1.00 83.12 102 LEU A O 1
ATOM 806 N N . LYS A 1 103 ? -1.008 17.924 5.436 1.00 85.06 103 LYS A N 1
ATOM 807 C CA . LYS A 1 103 ? -0.883 17.326 6.766 1.00 85.06 103 LYS A CA 1
ATOM 808 C C . LYS A 1 103 ? -2.275 17.129 7.349 1.00 85.06 103 LYS A C 1
ATOM 810 O O . LYS A 1 103 ? -2.972 18.107 7.586 1.00 85.06 103 LYS A O 1
ATOM 815 N N . LEU A 1 104 ? -2.632 15.880 7.628 1.00 88.12 104 LEU A N 1
ATOM 816 C CA . LEU A 1 104 ? -3.930 15.523 8.198 1.00 88.12 104 LEU A CA 1
ATOM 817 C C . LEU A 1 104 ? -3.907 15.575 9.731 1.00 88.12 104 LEU A C 1
ATOM 819 O O . LEU A 1 104 ? -2.995 15.040 10.376 1.00 88.12 104 LEU A O 1
ATOM 823 N N . SER A 1 105 ? -4.942 16.168 10.318 1.00 92.69 105 SER A N 1
ATOM 824 C CA . SER A 1 105 ? -5.230 16.108 11.753 1.00 92.69 105 SER A CA 1
ATOM 825 C C . SER A 1 105 ? -5.630 14.694 12.197 1.00 92.69 105 SER A C 1
ATOM 827 O O . SER A 1 105 ? -5.978 13.832 11.390 1.00 92.69 105 SER A O 1
ATOM 829 N N . MET A 1 106 ? -5.598 14.432 13.506 1.00 90.81 106 MET A N 1
ATOM 830 C CA . MET A 1 106 ? -6.005 13.125 14.044 1.00 90.81 106 MET A CA 1
ATOM 831 C C . MET A 1 106 ? -7.492 12.827 13.814 1.00 90.81 106 MET A C 1
ATOM 833 O O . MET A 1 106 ? -7.853 11.671 13.581 1.00 90.81 106 MET A O 1
ATOM 837 N N . GLU A 1 107 ? -8.342 13.854 13.856 1.00 95.62 107 GLU A N 1
ATOM 838 C CA . GLU A 1 107 ? -9.777 13.733 13.580 1.00 95.62 107 GLU A CA 1
ATOM 839 C C . GLU A 1 107 ? -10.018 13.355 12.118 1.00 95.62 107 GLU A C 1
ATOM 841 O O . GLU A 1 107 ? -10.731 12.391 11.848 1.00 95.62 107 GLU A O 1
ATOM 846 N N . GLU A 1 108 ? -9.341 14.021 11.177 1.00 94.38 108 GLU A N 1
ATOM 847 C CA . GLU A 1 108 ? -9.432 13.686 9.752 1.00 94.38 108 GLU A CA 1
ATOM 848 C C . GLU A 1 108 ? -8.966 12.258 9.483 1.00 94.38 108 GLU A C 1
ATOM 850 O O . GLU A 1 108 ? -9.686 11.492 8.847 1.00 94.38 108 GLU A O 1
ATOM 855 N N . GLN A 1 109 ? -7.809 11.859 10.021 1.00 94.06 109 GLN A N 1
ATOM 856 C CA . GLN A 1 109 ? -7.312 10.487 9.878 1.00 94.06 109 GLN A CA 1
ATOM 857 C C . GLN A 1 109 ? -8.297 9.455 10.441 1.00 94.06 109 GLN A C 1
ATOM 859 O O . GLN A 1 109 ? -8.448 8.369 9.884 1.00 94.06 109 GLN A O 1
ATOM 864 N N . THR A 1 110 ? -8.980 9.778 11.539 1.00 95.00 110 THR A N 1
ATOM 865 C CA . THR A 1 110 ? -9.993 8.895 12.132 1.00 95.00 110 THR A CA 1
ATOM 866 C C . THR A 1 110 ? -11.212 8.791 11.228 1.00 95.00 110 THR A C 1
ATOM 868 O O . THR A 1 110 ? -11.611 7.680 10.892 1.00 95.00 110 THR A O 1
ATOM 871 N N . ALA A 1 111 ? -11.715 9.917 10.720 1.00 95.75 111 ALA A N 1
ATOM 872 C CA . ALA A 1 111 ? -12.793 9.924 9.738 1.00 95.75 111 ALA A CA 1
ATOM 873 C C . ALA A 1 111 ? -12.435 9.119 8.476 1.00 95.75 111 ALA A C 1
ATOM 875 O O . ALA A 1 111 ? -13.294 8.441 7.923 1.00 95.75 111 ALA A O 1
ATOM 876 N N . ARG A 1 112 ? -11.167 9.142 8.034 1.00 95.31 112 ARG A N 1
ATOM 877 C CA . ARG A 1 112 ? -10.714 8.374 6.860 1.00 95.31 112 ARG A CA 1
ATOM 878 C C . ARG A 1 112 ? -10.842 6.874 7.098 1.00 95.31 112 ARG A C 1
ATOM 880 O O . ARG A 1 112 ? -11.368 6.177 6.236 1.00 95.31 112 ARG A O 1
ATOM 887 N N . ARG A 1 113 ? -10.400 6.403 8.270 1.00 95.50 113 ARG A N 1
ATOM 888 C CA . ARG A 1 113 ? -10.474 4.991 8.678 1.00 95.50 113 ARG A CA 1
ATOM 889 C C . ARG A 1 113 ? -11.913 4.482 8.755 1.00 95.50 113 ARG A C 1
ATOM 891 O O . ARG A 1 113 ? -12.177 3.384 8.275 1.00 95.50 113 ARG A O 1
ATOM 898 N N . GLU A 1 114 ? -12.836 5.283 9.289 1.00 95.50 114 GLU A N 1
ATOM 899 C CA . GLU A 1 114 ? -14.236 4.864 9.469 1.00 95.50 114 GLU A CA 1
ATOM 900 C C . GLU A 1 114 ? -14.949 4.519 8.150 1.00 95.50 114 GLU A C 1
ATOM 902 O O . GLU A 1 114 ? -15.822 3.654 8.155 1.00 95.50 114 GLU A O 1
ATOM 907 N N . ASN A 1 115 ? -14.537 5.091 7.007 1.00 95.94 115 ASN A N 1
ATOM 908 C CA . ASN A 1 115 ? -15.118 4.748 5.697 1.00 95.94 115 ASN A CA 1
ATOM 909 C C . ASN A 1 115 ? -15.010 3.251 5.357 1.00 95.94 115 ASN A C 1
ATOM 911 O O . ASN A 1 115 ? -15.839 2.730 4.618 1.00 95.94 115 ASN A O 1
ATOM 915 N N . PHE A 1 116 ? -14.002 2.552 5.887 1.00 95.94 116 PHE A N 1
ATOM 916 C CA . PHE A 1 116 ? -13.717 1.158 5.532 1.00 95.94 116 PHE A CA 1
ATOM 917 C C . PHE A 1 116 ? -14.306 0.141 6.503 1.00 95.94 116 PHE A C 1
ATOM 919 O O . PHE A 1 116 ? -14.243 -1.060 6.244 1.00 95.94 116 PHE A O 1
ATOM 926 N N . ARG A 1 117 ? -14.889 0.600 7.615 1.00 91.81 117 ARG A N 1
ATOM 927 C CA . ARG A 1 117 ? -15.349 -0.265 8.708 1.00 91.81 117 ARG A CA 1
ATOM 928 C C . ARG A 1 117 ? -16.306 -1.368 8.247 1.00 91.81 117 ARG A C 1
ATOM 930 O O . ARG A 1 117 ? -16.311 -2.448 8.826 1.00 91.81 117 ARG A O 1
ATOM 937 N N . HIS A 1 118 ? -17.118 -1.094 7.230 1.00 92.44 118 HIS A N 1
ATOM 938 C CA . HIS A 1 118 ? -18.118 -2.036 6.725 1.00 92.44 118 HIS A CA 1
ATOM 939 C C . HIS A 1 118 ? -17.558 -3.074 5.744 1.00 92.44 118 HIS A C 1
ATOM 941 O O . HIS A 1 118 ? -18.094 -4.174 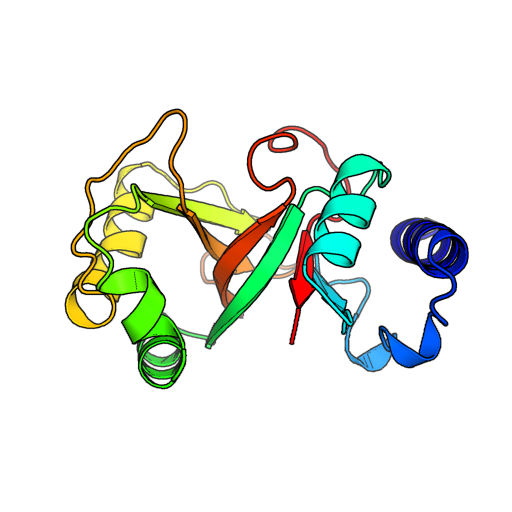5.681 1.00 92.44 118 HIS A O 1
ATOM 947 N N . VAL A 1 119 ? -16.492 -2.745 5.007 1.00 94.00 119 VAL A N 1
ATOM 948 C CA . VAL A 1 119 ? -15.920 -3.608 3.951 1.00 94.00 119 VAL A CA 1
ATOM 949 C C . VAL A 1 119 ? -14.689 -4.394 4.414 1.00 94.00 119 VAL A C 1
ATOM 951 O O . VAL A 1 119 ? -14.291 -5.365 3.768 1.00 94.00 119 VAL A O 1
ATOM 954 N N . LEU A 1 120 ? -14.101 -3.998 5.549 1.00 95.00 120 LEU A N 1
ATOM 955 C CA . LEU A 1 120 ? -12.951 -4.648 6.182 1.00 95.00 120 LEU A CA 1
ATOM 956 C C . LEU A 1 120 ? -13.297 -5.115 7.609 1.00 95.00 120 LEU A C 1
ATOM 958 O O . LEU A 1 120 ? -12.902 -4.469 8.585 1.00 95.00 120 LEU A O 1
ATOM 962 N N . PRO A 1 121 ? -14.036 -6.230 7.757 1.00 93.38 121 PRO A N 1
ATOM 963 C CA . PRO A 1 121 ? -14.430 -6.771 9.055 1.00 93.38 121 PRO A CA 1
ATOM 964 C C . PRO A 1 121 ? -13.261 -7.510 9.727 1.00 93.38 121 PRO A C 1
ATOM 966 O O . PRO A 1 121 ? -13.276 -8.732 9.858 1.00 93.38 121 PRO A O 1
ATOM 969 N N . PHE A 1 122 ? -12.228 -6.775 10.142 1.00 94.81 122 PHE A N 1
ATOM 970 C CA . PHE A 1 122 ? -11.058 -7.370 10.784 1.00 94.81 122 PHE A CA 1
ATOM 971 C C . PHE A 1 122 ? -11.428 -8.124 12.071 1.00 94.81 122 PHE A C 1
ATOM 973 O O . PHE A 1 122 ? -11.950 -7.534 13.018 1.00 94.81 122 PHE A O 1
ATOM 980 N N . ALA A 1 123 ? -11.109 -9.418 12.118 1.00 95.38 123 ALA A N 1
ATOM 981 C CA . ALA A 1 123 ? -11.364 -10.286 13.266 1.00 95.38 123 ALA A CA 1
ATOM 982 C C . ALA A 1 123 ? -10.272 -10.188 14.346 1.00 95.38 123 ALA A C 1
ATOM 984 O O . ALA A 1 123 ? -10.540 -10.417 15.527 1.00 95.38 123 ALA A O 1
ATOM 985 N N . GLY A 1 124 ? -9.037 -9.876 13.944 1.00 95.38 124 GLY A N 1
ATOM 986 C CA . GLY A 1 124 ? -7.893 -9.767 14.846 1.00 95.38 124 GLY A CA 1
ATOM 987 C C . GLY A 1 124 ? -7.848 -8.455 15.643 1.00 95.38 124 GLY A C 1
ATOM 988 O O . GLY A 1 124 ? -8.594 -7.512 15.360 1.00 95.38 124 GLY A O 1
ATOM 989 N N . PRO A 1 125 ? -6.967 -8.358 16.655 1.00 96.88 125 PRO A N 1
ATOM 990 C CA . PRO A 1 125 ? -6.884 -7.186 17.521 1.00 96.88 125 PRO A CA 1
ATOM 991 C C . PRO A 1 125 ? -6.159 -6.009 16.854 1.00 96.88 125 PRO A C 1
ATOM 993 O O . PRO A 1 125 ? -5.201 -6.184 16.101 1.00 96.88 125 PRO A O 1
ATOM 996 N N . VAL A 1 126 ? -6.556 -4.785 17.207 1.00 95.75 126 VAL A N 1
ATOM 997 C CA . VAL A 1 126 ? -5.810 -3.579 16.822 1.00 95.75 126 VAL A CA 1
ATOM 998 C C . VAL A 1 126 ? -4.539 -3.470 17.670 1.00 95.75 126 VAL A C 1
ATOM 1000 O O . VAL A 1 126 ? -4.618 -3.439 18.896 1.00 95.75 126 VAL A O 1
ATOM 1003 N N . GLU A 1 127 ? -3.372 -3.361 17.031 1.00 95.12 127 GLU A N 1
ATOM 1004 C CA . GLU A 1 127 ? -2.078 -3.151 17.698 1.00 95.12 127 GLU A CA 1
ATOM 1005 C C . GLU A 1 127 ? -1.304 -2.019 17.017 1.00 95.12 127 GLU A C 1
ATOM 1007 O O . GLU A 1 127 ? -1.014 -2.053 15.824 1.00 95.12 127 GLU A O 1
ATOM 1012 N N . MET A 1 128 ? -0.923 -1.000 17.783 1.00 89.69 128 MET A N 1
ATOM 1013 C CA . MET A 1 128 ? -0.310 0.205 17.224 1.00 89.69 128 MET A CA 1
ATOM 1014 C C . MET A 1 128 ? 1.208 0.084 17.078 1.00 89.69 128 MET A C 1
ATOM 1016 O O . MET A 1 128 ? 1.774 0.653 16.137 1.00 89.69 128 MET A O 1
ATOM 1020 N N . LYS A 1 129 ? 1.878 -0.638 17.986 1.00 87.44 129 LYS A N 1
ATOM 1021 C CA . LYS A 1 129 ? 3.347 -0.636 18.082 1.00 87.44 129 LYS A CA 1
ATOM 1022 C C . LYS A 1 129 ? 4.022 -1.617 17.133 1.00 87.44 129 LYS A C 1
ATOM 1024 O O . LYS A 1 129 ? 4.982 -1.235 16.477 1.00 87.44 129 LYS A O 1
ATOM 1029 N N . ASN A 1 130 ? 3.556 -2.861 17.085 1.00 88.38 130 ASN A N 1
ATOM 1030 C CA . ASN A 1 130 ? 4.157 -3.914 16.263 1.00 88.38 130 ASN A CA 1
ATOM 1031 C C . ASN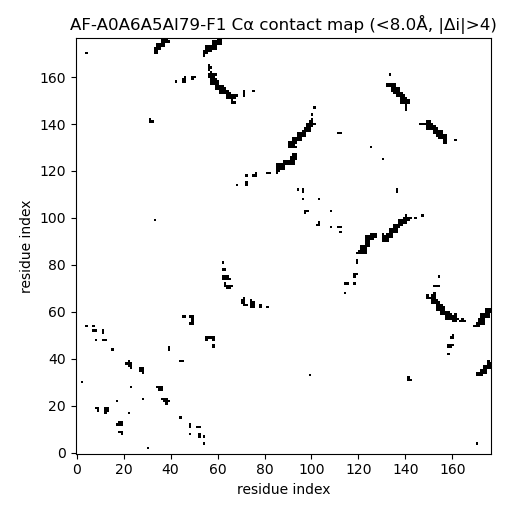 A 1 130 ? 3.080 -4.903 15.785 1.00 88.38 130 ASN A C 1
ATOM 1033 O O . ASN A 1 130 ? 3.025 -6.032 16.279 1.00 88.38 130 ASN A O 1
ATOM 1037 N N . PRO A 1 131 ? 2.172 -4.465 14.897 1.00 93.38 131 PRO A N 1
ATOM 1038 C CA . PRO A 1 131 ? 1.128 -5.333 14.371 1.00 93.38 131 PRO A CA 1
ATOM 1039 C C . PRO A 1 131 ? 1.699 -6.384 13.413 1.00 93.38 131 PRO A C 1
ATOM 1041 O O . PRO A 1 131 ? 2.731 -6.164 12.777 1.00 93.38 131 PRO A O 1
ATOM 1044 N N . ALA A 1 132 ? 0.980 -7.492 13.243 1.00 93.75 132 ALA A N 1
ATOM 1045 C CA . ALA A 1 132 ? 1.268 -8.462 12.190 1.00 93.75 132 ALA A CA 1
ATOM 1046 C C . ALA A 1 132 ? 0.995 -7.882 10.790 1.00 93.75 132 ALA A C 1
ATOM 1048 O O . ALA A 1 132 ? 1.734 -8.158 9.846 1.00 93.75 132 ALA A O 1
ATOM 1049 N N . LEU A 1 133 ? -0.039 -7.044 10.665 1.00 94.31 133 LEU A N 1
ATOM 1050 C CA . LEU A 1 133 ? -0.455 -6.404 9.421 1.00 94.31 133 LEU A CA 1
ATOM 1051 C C . LEU A 1 133 ? -0.466 -4.881 9.561 1.00 94.31 133 LEU A C 1
ATOM 1053 O O . LEU A 1 133 ? -1.062 -4.319 10.479 1.00 94.31 133 LEU A O 1
ATOM 1057 N N . THR A 1 134 ? 0.154 -4.186 8.611 1.00 94.44 134 THR A N 1
ATOM 1058 C CA . THR A 1 134 ? 0.060 -2.724 8.518 1.00 94.44 134 THR A CA 1
ATOM 1059 C C . THR A 1 134 ? -0.604 -2.344 7.211 1.00 94.44 134 THR A C 1
ATOM 1061 O O . THR A 1 134 ? -0.139 -2.727 6.140 1.00 94.44 134 THR A O 1
ATOM 1064 N N . PHE A 1 135 ? -1.662 -1.553 7.311 1.00 95.12 135 PHE A N 1
ATOM 1065 C CA . PHE A 1 135 ? -2.355 -0.966 6.176 1.00 95.12 135 PHE A CA 1
ATOM 1066 C C . PHE A 1 135 ? -2.108 0.537 6.119 1.00 95.12 135 PHE A C 1
ATOM 1068 O O . PHE A 1 135 ? -1.853 1.176 7.145 1.00 95.12 135 PHE A O 1
ATOM 1075 N N . LEU A 1 136 ? -2.209 1.104 4.924 1.00 93.81 136 LEU A N 1
ATOM 1076 C CA . LEU A 1 136 ? -2.047 2.525 4.667 1.00 93.81 136 LEU A CA 1
ATOM 1077 C C . LEU A 1 136 ? -3.158 3.012 3.735 1.00 93.81 136 LEU A C 1
ATOM 1079 O O . LEU A 1 136 ? -3.315 2.512 2.625 1.00 93.81 136 LEU A O 1
ATOM 1083 N N . ILE A 1 137 ? -3.895 4.019 4.192 1.00 94.88 137 ILE A N 1
ATOM 1084 C CA . ILE A 1 137 ? -4.698 4.884 3.334 1.00 94.88 137 ILE A CA 1
ATOM 1085 C C . ILE A 1 137 ? -3.787 6.025 2.902 1.00 94.88 137 ILE A C 1
ATOM 1087 O O . ILE A 1 137 ? -3.298 6.773 3.751 1.00 94.88 137 ILE A O 1
ATOM 1091 N N . LEU A 1 138 ? -3.553 6.142 1.602 1.00 91.81 138 LEU A N 1
ATOM 1092 C CA . LEU A 1 138 ? -2.682 7.165 1.048 1.00 91.81 138 LEU A CA 1
ATOM 1093 C C . LEU A 1 138 ? -3.469 8.097 0.131 1.00 91.81 138 LEU A C 1
ATOM 1095 O O . LEU A 1 138 ? -4.005 7.655 -0.884 1.00 91.81 138 LEU A O 1
ATOM 1099 N N . GLU A 1 139 ? -3.503 9.377 0.482 1.00 91.12 139 GLU A N 1
ATOM 1100 C CA . GLU A 1 139 ? -4.068 10.445 -0.343 1.00 91.12 139 GLU A CA 1
ATOM 1101 C C . GLU A 1 139 ? -2.959 11.110 -1.174 1.00 91.12 139 GLU A C 1
ATOM 1103 O O . GLU A 1 139 ? -1.955 11.570 -0.635 1.00 91.12 139 GLU A O 1
ATOM 1108 N N . ASP A 1 140 ? -3.134 11.190 -2.489 1.00 88.44 140 ASP A N 1
ATOM 1109 C CA . ASP A 1 140 ? -2.298 11.995 -3.380 1.00 88.44 140 ASP A CA 1
ATOM 1110 C C . ASP A 1 140 ? -3.084 13.241 -3.797 1.00 88.44 140 ASP A C 1
ATOM 1112 O O . ASP A 1 140 ? -4.064 13.147 -4.539 1.00 88.44 140 ASP A O 1
ATOM 1116 N N . ILE A 1 141 ? -2.686 14.403 -3.273 1.00 83.56 141 ILE A N 1
ATOM 1117 C CA . ILE A 1 141 ? -3.345 15.697 -3.514 1.00 83.56 141 ILE A CA 1
ATOM 1118 C C . ILE A 1 141 ? -2.930 16.294 -4.868 1.00 83.56 141 ILE A C 1
ATOM 1120 O O . ILE A 1 141 ? -3.575 17.215 -5.368 1.00 83.56 141 ILE A O 1
ATOM 1124 N N . GLY A 1 142 ? -1.888 15.743 -5.493 1.00 77.00 142 GLY A N 1
ATOM 1125 C CA . GLY A 1 142 ? -1.308 16.281 -6.712 1.00 77.00 142 GLY A CA 1
ATOM 1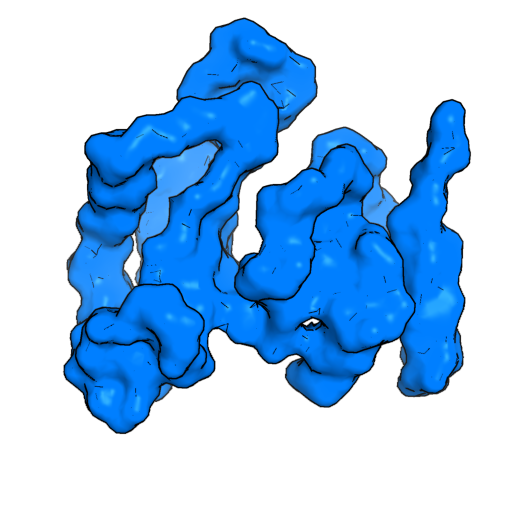126 C C . GLY A 1 142 ? -0.373 17.465 -6.446 1.00 77.00 142 GLY A C 1
ATOM 1127 O O . GLY A 1 142 ? 0.109 17.698 -5.338 1.00 77.00 142 GLY A O 1
ATOM 1128 N N . VAL A 1 143 ? -0.061 18.206 -7.510 1.00 72.88 143 VAL A N 1
ATOM 1129 C CA . VAL A 1 143 ? 0.950 19.284 -7.492 1.00 72.88 143 VAL A CA 1
ATOM 1130 C C . VAL A 1 143 ? 0.388 20.661 -7.122 1.00 72.88 143 VAL A C 1
ATOM 1132 O O . VAL A 1 143 ? 1.164 21.584 -6.868 1.00 72.88 143 VAL A O 1
ATOM 1135 N N . ASP A 1 144 ? -0.937 20.818 -7.096 1.00 78.06 144 ASP A N 1
ATOM 1136 C CA . ASP A 1 144 ? -1.586 22.086 -6.762 1.00 78.06 144 ASP A CA 1
ATOM 1137 C C . ASP A 1 144 ? -1.657 22.282 -5.242 1.00 78.06 144 ASP A C 1
ATOM 1139 O O . ASP A 1 144 ? -2.455 21.658 -4.547 1.00 78.06 144 ASP A O 1
ATOM 1143 N N . GLN A 1 145 ? -0.831 23.196 -4.730 1.00 69.88 145 GLN A N 1
ATOM 1144 C CA . GLN A 1 145 ? -0.714 23.488 -3.297 1.00 69.88 145 GLN A CA 1
ATOM 1145 C C . GLN A 1 145 ? -1.965 24.135 -2.685 1.00 69.88 145 GLN A C 1
ATOM 1147 O O . GLN A 1 145 ? -2.075 24.194 -1.462 1.00 69.88 145 GLN A O 1
ATOM 1152 N N . GLN A 1 146 ? -2.892 24.646 -3.500 1.00 78.25 146 GLN A N 1
ATOM 1153 C CA . GLN A 1 146 ? -4.155 25.212 -3.013 1.00 78.25 146 GLN A CA 1
ATOM 1154 C C . GLN A 1 146 ? -5.255 24.156 -2.894 1.00 78.25 146 GLN A C 1
ATOM 1156 O O . GLN A 1 146 ? -6.306 24.419 -2.303 1.00 78.25 146 GLN A O 1
ATOM 1161 N N . LYS A 1 147 ? -5.031 22.964 -3.450 1.00 79.94 147 LYS A N 1
ATOM 1162 C CA . LYS A 1 147 ? -6.010 21.892 -3.432 1.00 79.94 147 LYS A CA 1
ATOM 1163 C C . LYS A 1 147 ? -6.046 21.227 -2.059 1.00 79.94 147 LYS A C 1
ATOM 1165 O O . LYS A 1 147 ? -5.021 20.907 -1.467 1.00 79.94 147 LYS A O 1
ATOM 1170 N N . THR A 1 148 ? -7.255 21.008 -1.555 1.00 79.62 148 THR A N 1
ATOM 1171 C CA . THR A 1 148 ? -7.506 20.333 -0.271 1.00 79.62 148 THR A CA 1
ATOM 1172 C C . THR A 1 148 ? -8.124 18.948 -0.438 1.00 79.62 148 THR A C 1
ATOM 1174 O O . THR A 1 148 ? -8.360 18.250 0.544 1.00 79.62 148 THR A O 1
ATOM 1177 N N . THR A 1 149 ? -8.396 18.544 -1.680 1.00 85.25 149 THR A N 1
ATOM 1178 C CA . THR A 1 149 ? -8.999 17.259 -2.026 1.00 85.25 149 THR A CA 1
ATOM 1179 C C . THR A 1 149 ? -8.011 16.385 -2.796 1.00 85.25 149 THR A C 1
ATOM 1181 O O . THR A 1 149 ? -7.292 16.897 -3.656 1.00 85.25 149 THR A O 1
ATOM 1184 N N . PRO A 1 150 ? -7.962 15.072 -2.526 1.00 87.69 150 PRO A N 1
ATOM 1185 C CA . PRO A 1 150 ? -7.091 14.166 -3.262 1.00 87.69 150 PRO A CA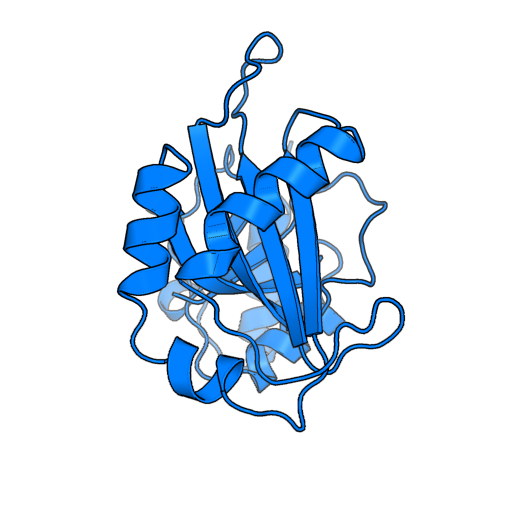 1
ATOM 1186 C C . PRO A 1 150 ? -7.495 14.041 -4.732 1.00 87.69 150 PRO A C 1
ATOM 1188 O O . PRO A 1 150 ? -8.679 13.966 -5.057 1.00 87.69 150 PRO A O 1
ATOM 1191 N N . ASP A 1 151 ? -6.499 13.970 -5.615 1.00 87.25 151 ASP A N 1
ATOM 1192 C CA . ASP A 1 151 ? -6.661 13.467 -6.981 1.00 87.25 151 ASP A CA 1
ATOM 1193 C C . ASP A 1 151 ? -6.872 11.956 -6.965 1.00 87.25 151 ASP A C 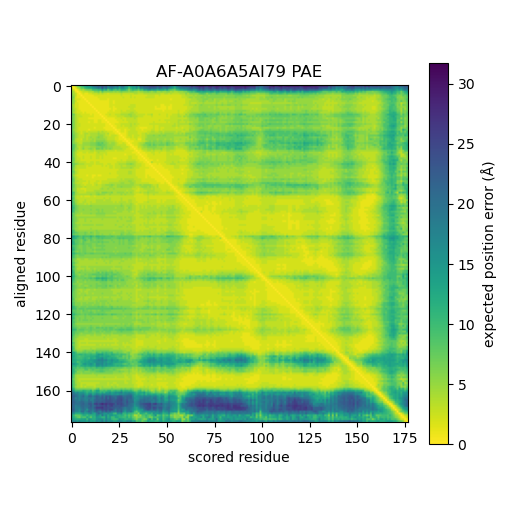1
ATOM 1195 O O . ASP A 1 151 ? -7.672 11.421 -7.730 1.00 87.25 151 ASP A O 1
ATOM 1199 N N . ARG A 1 152 ? -6.131 11.252 -6.105 1.00 89.81 152 ARG A N 1
ATOM 1200 C CA . ARG A 1 152 ? -6.166 9.794 -6.004 1.00 89.81 152 ARG A CA 1
ATOM 1201 C C . ARG A 1 152 ? -6.039 9.368 -4.556 1.00 89.81 152 ARG A C 1
ATOM 1203 O O . ARG A 1 152 ? -5.339 9.994 -3.766 1.00 89.81 152 ARG A O 1
ATOM 1210 N N . ILE A 1 153 ? -6.706 8.278 -4.223 1.00 93.50 153 ILE A N 1
ATOM 1211 C CA . ILE A 1 153 ? -6.664 7.661 -2.906 1.00 93.50 153 ILE A CA 1
ATOM 1212 C C . ILE A 1 153 ? -6.399 6.177 -3.107 1.00 93.50 153 ILE A C 1
ATOM 1214 O O . ILE A 1 153 ? -7.019 5.542 -3.962 1.00 93.50 153 ILE A O 1
ATOM 1218 N N . PHE A 1 154 ? -5.496 5.629 -2.307 1.00 93.69 154 PHE A N 1
ATOM 1219 C CA . PHE A 1 154 ? -5.118 4.224 -2.343 1.00 93.69 154 PHE A CA 1
ATOM 1220 C C . PHE A 1 154 ? -5.364 3.576 -0.986 1.00 93.69 154 PHE A C 1
ATOM 1222 O O . PHE A 1 154 ? -5.138 4.202 0.053 1.00 93.69 154 PHE A O 1
ATOM 1229 N N . PHE A 1 155 ? -5.781 2.311 -0.999 1.00 95.44 155 PHE A N 1
ATOM 1230 C CA . PHE A 1 155 ? -5.754 1.445 0.175 1.00 95.44 155 PHE A CA 1
ATOM 1231 C C . PHE A 1 155 ? -4.711 0.353 -0.048 1.00 95.44 155 PHE A C 1
ATOM 1233 O O . PHE A 1 155 ? -4.771 -0.404 -1.020 1.00 95.44 155 PHE A O 1
ATOM 1240 N N . LEU A 1 156 ? -3.733 0.309 0.848 1.00 93.62 156 LEU A N 1
ATOM 1241 C CA . LEU A 1 156 ? -2.486 -0.413 0.661 1.00 93.62 156 LEU A CA 1
ATOM 1242 C C . LEU A 1 156 ? -2.221 -1.348 1.842 1.00 93.62 156 LEU A C 1
ATOM 1244 O O . LEU A 1 156 ? -2.387 -0.946 2.994 1.00 93.62 156 LEU A O 1
ATOM 1248 N N . ARG A 1 157 ? -1.726 -2.559 1.575 1.00 93.56 157 ARG A N 1
ATOM 1249 C CA . ARG A 1 157 ? -1.159 -3.467 2.584 1.00 93.56 157 ARG A CA 1
ATOM 1250 C C . ARG A 1 157 ? 0.363 -3.425 2.506 1.00 93.56 157 ARG A C 1
ATOM 1252 O O . ARG A 1 157 ? 0.935 -3.675 1.452 1.00 93.56 157 ARG A O 1
ATOM 1259 N N . ALA A 1 158 ? 1.045 -3.117 3.603 1.00 92.00 158 ALA A N 1
ATOM 1260 C CA . ALA A 1 158 ? 2.504 -3.079 3.629 1.00 92.00 158 ALA A CA 1
ATOM 1261 C C . ALA A 1 158 ? 3.091 -4.500 3.597 1.00 92.00 158 ALA A C 1
ATOM 1263 O O . ALA A 1 158 ? 2.832 -5.305 4.489 1.00 92.00 158 ALA A O 1
ATOM 1264 N N . LEU A 1 159 ? 3.937 -4.779 2.604 1.00 89.75 159 LEU A N 1
ATOM 1265 C CA . LEU A 1 159 ? 4.718 -6.019 2.505 1.00 89.75 159 LEU A CA 1
ATOM 1266 C C . LEU A 1 159 ? 6.100 -5.854 3.156 1.00 89.75 159 LEU A C 1
ATOM 1268 O O . LEU A 1 159 ? 6.679 -6.811 3.677 1.00 89.75 159 LEU A O 1
ATOM 1272 N N . ALA A 1 160 ? 6.642 -4.629 3.114 1.00 85.19 160 ALA A N 1
ATOM 1273 C CA . ALA A 1 160 ? 7.925 -4.273 3.709 1.00 85.19 160 ALA A CA 1
ATOM 1274 C C . ALA A 1 160 ? 8.064 -2.759 3.963 1.00 85.19 160 ALA A C 1
ATOM 1276 O O . ALA A 1 160 ? 7.500 -1.941 3.240 1.00 85.19 160 ALA A O 1
ATOM 1277 N N . GLY A 1 161 ? 8.862 -2.377 4.966 1.00 75.06 161 GLY A N 1
ATOM 1278 C CA . GLY A 1 161 ? 9.420 -1.019 5.105 1.00 75.06 161 GLY A CA 1
ATOM 1279 C C . GLY A 1 161 ? 8.517 0.088 5.648 1.00 75.06 161 GLY A C 1
ATOM 1280 O O . GLY A 1 161 ? 9.056 1.047 6.197 1.00 75.06 161 GLY A O 1
ATOM 1281 N N . GLY A 1 162 ? 7.189 -0.061 5.580 1.00 63.62 162 GLY A N 1
ATOM 1282 C CA . GLY A 1 162 ? 6.216 1.025 5.801 1.00 63.62 162 GLY A CA 1
ATOM 1283 C C . GLY A 1 162 ? 6.344 1.833 7.105 1.00 63.62 162 GLY A C 1
ATOM 1284 O O . GLY A 1 162 ? 5.916 2.982 7.166 1.00 63.62 162 GLY A O 1
ATOM 1285 N N . GLU A 1 163 ? 6.992 1.300 8.145 1.00 60.53 163 GLU A N 1
ATOM 1286 C CA . GLU A 1 163 ? 7.206 2.019 9.411 1.00 60.53 163 GLU A CA 1
ATOM 1287 C C . GLU A 1 163 ? 8.547 2.757 9.520 1.00 60.53 163 GLU A C 1
ATOM 1289 O O . GLU A 1 163 ? 8.653 3.742 10.251 1.00 60.53 163 GLU A O 1
ATOM 1294 N N . LYS A 1 164 ? 9.590 2.312 8.808 1.00 53.00 164 LYS A N 1
ATOM 1295 C CA . LYS A 1 164 ? 10.978 2.727 9.089 1.00 53.00 164 LYS A CA 1
ATOM 1296 C C . LYS A 1 164 ? 11.344 4.111 8.542 1.00 53.00 164 LYS A C 1
ATOM 1298 O O . LYS A 1 164 ? 12.320 4.698 8.998 1.00 53.00 164 LYS A O 1
ATOM 1303 N N . ASN A 1 165 ? 10.571 4.657 7.598 1.00 50.22 165 ASN A N 1
ATOM 1304 C CA . ASN A 1 165 ? 11.031 5.751 6.731 1.00 50.22 165 ASN A CA 1
ATOM 1305 C C . ASN A 1 165 ? 10.147 7.021 6.721 1.00 50.22 165 ASN A C 1
ATOM 1307 O O . ASN A 1 165 ? 10.267 7.868 5.825 1.00 50.22 165 ASN A O 1
ATOM 1311 N N . ARG A 1 166 ? 9.303 7.223 7.746 1.00 52.25 166 ARG A N 1
ATOM 1312 C CA . ARG A 1 166 ? 8.327 8.338 7.841 1.00 52.25 166 ARG A CA 1
ATOM 1313 C C . ARG A 1 166 ? 8.920 9.768 7.896 1.00 52.25 166 ARG A C 1
ATOM 1315 O O . ARG A 1 166 ? 8.161 10.724 7.968 1.00 52.25 166 ARG A O 1
ATOM 1322 N N . GLY A 1 167 ? 10.245 9.956 7.822 1.00 42.28 167 GLY A N 1
ATOM 1323 C CA . GLY A 1 167 ? 10.904 11.256 8.058 1.00 42.28 167 GLY A CA 1
ATOM 1324 C C . GLY A 1 167 ? 11.686 11.913 6.908 1.00 42.28 167 GLY A C 1
ATOM 1325 O O . GLY A 1 167 ? 12.203 13.005 7.118 1.00 42.28 167 GLY A O 1
ATOM 1326 N N . ARG A 1 168 ? 11.843 11.303 5.718 1.00 39.84 168 ARG A N 1
ATOM 1327 C CA . ARG A 1 168 ? 12.761 11.839 4.675 1.00 39.84 168 ARG A CA 1
ATOM 1328 C C . ARG A 1 168 ? 12.097 12.320 3.381 1.00 39.84 168 ARG A C 1
ATOM 1330 O O . ARG A 1 168 ? 11.122 11.755 2.911 1.00 39.84 168 ARG A O 1
ATOM 1337 N N . GLY A 1 169 ? 12.664 13.372 2.801 1.00 40.78 169 GLY A N 1
ATOM 1338 C CA . GLY A 1 169 ? 12.127 14.202 1.721 1.00 40.78 169 GLY A CA 1
ATOM 1339 C C . GLY A 1 169 ? 11.987 13.628 0.293 1.00 40.78 169 GLY A C 1
ATOM 1340 O O . GLY A 1 169 ? 11.393 14.328 -0.510 1.00 40.78 169 GLY A O 1
ATOM 1341 N N . GLY A 1 170 ? 12.462 12.429 -0.070 1.00 40.56 170 GLY A N 1
ATOM 1342 C CA . GLY A 1 170 ? 12.479 11.934 -1.483 1.00 40.56 170 GLY A CA 1
ATOM 1343 C C . GLY A 1 170 ? 11.260 11.093 -1.888 1.00 40.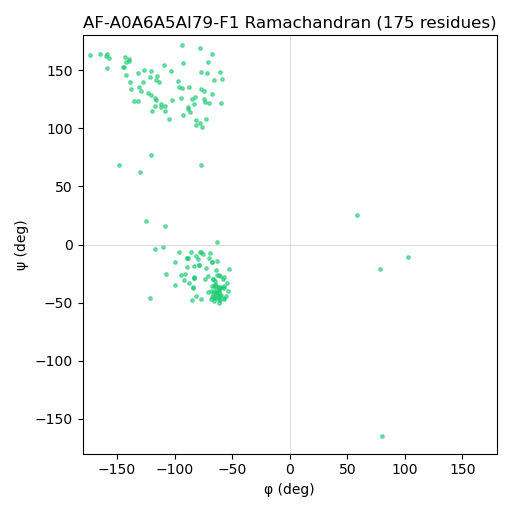56 170 GLY A C 1
ATOM 1344 O O . GLY A 1 170 ? 10.499 10.822 -0.981 1.00 40.56 170 GLY A O 1
ATOM 1345 N N . ALA A 1 171 ? 11.063 10.721 -3.170 1.00 47.22 171 ALA A N 1
ATOM 1346 C CA . ALA A 1 171 ? 9.955 9.885 -3.710 1.00 47.22 171 ALA A CA 1
ATOM 1347 C C . ALA A 1 171 ? 9.890 8.488 -3.059 1.00 47.22 171 ALA A C 1
ATOM 1349 O O . ALA A 1 171 ? 10.937 7.975 -2.685 1.00 47.22 171 ALA A O 1
ATOM 1350 N N . ARG A 1 172 ? 8.691 7.931 -2.810 1.00 61.53 172 ARG A N 1
ATOM 1351 C CA . ARG A 1 172 ? 8.461 7.300 -1.495 1.00 61.53 172 ARG A CA 1
ATOM 1352 C C . ARG A 1 172 ? 8.086 5.828 -1.495 1.00 61.53 172 ARG A C 1
ATOM 1354 O O . ARG A 1 172 ? 8.695 5.099 -0.725 1.00 61.53 172 ARG A O 1
ATOM 1361 N N . ASP A 1 173 ? 7.172 5.350 -2.327 1.00 60.53 173 ASP A N 1
ATOM 1362 C CA . ASP A 1 173 ? 6.590 4.023 -2.080 1.00 60.53 173 ASP A CA 1
ATOM 1363 C C . ASP A 1 173 ? 6.416 3.203 -3.369 1.00 60.53 173 ASP A C 1
ATOM 1365 O O . ASP A 1 173 ? 6.059 3.736 -4.422 1.00 60.53 173 ASP A O 1
ATOM 1369 N N . LEU A 1 174 ? 6.705 1.898 -3.293 1.00 65.25 174 LEU A N 1
ATOM 1370 C CA . LEU A 1 174 ? 6.512 0.948 -4.393 1.00 65.25 174 LEU A CA 1
ATOM 1371 C C . LEU A 1 174 ? 5.171 0.227 -4.225 1.00 65.25 174 LEU A C 1
ATOM 1373 O O . LEU A 1 174 ? 4.862 -0.249 -3.133 1.00 65.25 174 LEU A O 1
ATOM 1377 N N . MET A 1 175 ? 4.402 0.095 -5.300 1.00 67.56 175 MET A N 1
ATOM 1378 C CA . MET A 1 175 ? 3.109 -0.586 -5.311 1.00 67.56 175 MET A CA 1
ATOM 1379 C C . MET A 1 175 ? 3.154 -1.814 -6.209 1.00 67.56 175 MET A C 1
ATOM 1381 O O . MET A 1 175 ? 3.465 -1.698 -7.390 1.00 67.56 175 MET A O 1
ATOM 1385 N N . ARG A 1 176 ? 2.810 -2.975 -5.654 1.00 61.00 176 ARG A N 1
ATOM 1386 C CA . ARG A 1 176 ? 2.608 -4.216 -6.394 1.00 61.00 176 ARG A CA 1
ATOM 1387 C C . ARG A 1 176 ? 1.198 -4.239 -6.980 1.00 61.00 176 ARG A C 1
ATOM 1389 O O . ARG A 1 176 ? 0.238 -4.144 -6.215 1.00 61.00 176 ARG A O 1
ATOM 1396 N N . SER A 1 177 ? 1.109 -4.343 -8.308 1.00 54.84 177 SER A N 1
ATOM 1397 C CA . SER A 1 177 ? -0.123 -4.667 -9.049 1.00 54.84 177 SER A CA 1
ATOM 1398 C C . SER A 1 177 ? -0.342 -6.167 -9.143 1.00 54.84 177 SER A C 1
ATOM 1400 O O . SER A 1 177 ? 0.678 -6.861 -9.395 1.00 54.84 177 SER A O 1
#

Sequence (177 aa):
MQDFRFPELDALLTMQDLKPEDCYTRELNPLSSPLVHVKLPSETHAKFLSQRGILVKGVYEVWGHGHTYAALVESVDAFAEKDAVVSDASLSWKIQVDAFGLKLSMEEQTARRENFRHVLPFAGPVEMKNPALTFLILEDIGVDQQKTTPDRIFFLRALAGGEKNRGRGGARDLMRS

Mean predicted aligned error: 6.02 Å

Solvent-accessible surface area (backbone atoms only — not comparable to full-atom values): 9881 Å² total; per-residue (Å²): 131,87,77,60,65,56,64,49,47,44,53,55,34,47,77,69,80,38,58,51,79,78,27,40,55,66,85,80,33,48,90,87,48,58,50,39,59,34,47,69,98,45,69,69,55,41,37,49,45,26,74,71,39,88,56,39,29,20,19,25,39,62,47,22,51,23,67,43,70,68,51,22,43,54,36,39,56,67,33,83,72,48,58,71,62,31,58,35,53,86,45,26,28,40,79,45,68,51,49,47,84,56,86,80,51,73,65,54,46,49,58,60,56,59,71,40,56,85,70,53,66,58,55,23,51,82,33,90,87,80,39,77,39,47,31,37,40,40,33,36,32,60,88,53,85,87,54,91,56,50,62,36,34,37,39,30,41,50,72,20,40,69,80,84,45,88,83,66,95,65,62,35,38,36,33,37,115

Nearest PDB structures (foldseek):
  3tma-assembly1_A  TM=5.064E-01  e=7.970E-03  Thermus thermophilus HB27
  6zxw-assembly1_G  TM=5.877E-01  e=3.866E-02  Archaeoglobus fulgidus
  4kr7-assembly1_A  TM=5.356E-01  e=6.826E-02  Thermotoga maritima MSB8
  3g8q-assembly2_C  TM=5.489E-01  e=8.250E-02  Methanopyrus kandleri
  2c5s-assembly1_A-2  TM=4.470E-01  e=1.205E-01  Bacillus anthracis str. Ames

pLDDT: mean 86.29, std 12.98, range [39.84, 97.19]

Foldseek 3Di:
DDACPLVLVCVLCVVVVHHQVQWADVVQPDPQALEGETADPDLVSQASCLVPPPQEQFEWEFLAKDQDLVRRLVSNLPRPCLCVVQADQVWAEDEAEEEDLDDDDPVRRVVSVVSNCVSRNRNHHHDDPDTNWYKYWYFYQTDDNVGPGGRMITIIITSYNNPPHPDDDHRYHYYHD